Protein AF-0000000069174940 (afdb_homodimer)

Foldseek 3Di:
DPPPPPPPPPPVPPVPCPCQQQVNQVAHWEQALQQVVLLVDDSVLSVVLFVLQVVVQVVPWDAAEDPVRQLQWAQDWDQDPVSRHIHFDWRTKGKHQDDDCQQFVSQWDDDPRGIMGMHIWGATNVRWIKTFTRDPPDDPPDPPRTDMDTGNDHNHGGPPPDPPPPPPPPD/DPPPPPPPPPPVVPVPCPCQQQVNQVAHWEQALQLVVLLVDDSVLSVVLFVLQVVVQVVPWDAAEDPVRQLQWAQDWDQDPVSRHIHFDWRTKGKHQDDDCQWFVVAWDDDPRGIMGMHIWGATNVRWIKTFTRDLDDDPPDDPSTDMDTGNDHNHGGPCPPPPPPPPPPD

Nearest PDB structures (foldseek):
  8ju3-assembly1_A  TM=3.776E-01  e=1.307E+00  Escherichia phage Mu
  6ei1-assembly1_A  TM=3.714E-01  e=7.227E+00  Homo sapiens
  8glv-assembly1_Do  TM=3.057E-01  e=8.203E+00  Chlamydomonas reinhardtii
  8glv-assembly1_PD  TM=2.367E-01  e=8.203E+00  Chlamydomonas reinhardtii
  8ju3-assembly1_A  TM=3.532E-01  e=1.414E+00  Escherichia phage Mu

Radius of gyration: 23.85 Å; Cα contacts (8 Å, |Δi|>4): 619; chains: 2; bounding box: 68×65×79 Å

pLDDT: mean 74.75, std 24.99, range [21.09, 97.56]

Sequence (342 aa):
MALMGGAAFFVLKGCGDSGDVDNDGDGTFYSTVQDCIDGGNNSDICAHGWNNAKAAFYADVPKNMTQQNCQSKYENCYYDNVEQSWIPVVSGFLLSRVIRKDRDEQFVYNSGGSSFASRPVWRNTSGDYSWRSGSGKKESYSSGGFTTKKASTVSRGGYGRSSSARGHWGGMALMGGAAFFVLKGCGDSGDVDNDGDGTFYSTVQDCIDGGNNSDICAHGWNNAKAAFYADVPKNMTQQNCQSKYENCYYDNVEQSWIPVVSGFLLSRVIRKDRDEQFVYNSGGSSFASRPVWRNTSGDYSWRSGSGKKESYSSGGFTTKKASTVSRGGYGRSSSARGHWGG

Organism: Escherichia coli O6:H1 (strain CFT073 / ATCC 700928 / UPEC) (NCBI:txid199310)

Secondary structure (DSSP, 8-state):
-----------------TTGGGTTTT-EEESSHHHHHHTT--HHHHHHHHHHHHHHHHHHSPSS--HHHHHTT-S-EEEETTTTEEEEPEEEEEEESS--HHHHGGGEEEETTEEEEEEEEEE-TTS-EEEEE---S-S-B-TTSPEEEEESS--B-SS------------/-----------------TTGGGTTTT-EEESSHHHHHHTT--HHHHHHHHHHHHHHHHHHSPSS--HHHHHTT-S-EEEETTTTEEEEPEEEEEEESS--HHHHGGGEEEETTEEEEEEEEEE-TTS-EEEEE---S-SSB-TTSPEEEEESS--B-SS------------

InterPro domains:
  IPR009576 Biofilm formation YgiB [PF06693] (28-170)

Solvent-accessible surface area (backbone atoms only — not comparable to full-atom values): 18999 Å² total; per-residue (Å²): 135,78,77,72,73,74,76,73,70,72,72,75,68,83,72,59,78,67,55,50,55,20,53,79,66,59,14,29,30,22,66,39,50,58,26,30,32,64,49,72,45,54,45,49,54,26,47,50,33,43,52,50,8,52,50,53,45,61,68,67,49,73,76,71,26,48,65,67,62,33,46,69,57,18,55,44,46,29,75,35,80,88,74,62,21,25,42,65,55,75,51,30,25,20,47,16,70,68,73,43,71,90,38,30,59,92,32,52,46,76,55,96,86,41,60,32,23,24,34,35,26,28,38,25,62,86,62,24,41,28,30,68,40,40,53,80,63,76,45,63,66,42,95,85,74,44,16,49,42,72,31,86,68,73,26,72,47,19,88,70,66,73,74,68,72,72,69,72,73,78,120,133,79,78,76,75,75,75,74,70,72,71,78,67,84,76,65,79,65,55,52,55,19,52,79,69,60,15,29,30,22,67,40,50,59,28,31,32,62,48,72,44,52,45,49,56,25,46,50,35,44,53,51,11,52,50,53,46,62,69,67,49,74,76,72,26,47,65,68,62,33,46,69,58,19,56,47,47,28,74,36,80,87,74,62,20,25,42,65,55,75,51,30,26,20,47,19,68,66,74,44,71,83,36,32,62,92,37,53,47,77,56,99,87,41,58,34,23,27,34,35,24,27,38,26,64,86,65,25,41,29,31,67,40,36,48,78,60,78,46,68,65,45,95,86,74,45,13,54,43,73,31,85,68,73,28,73,51,17,85,72,62,73,75,68,72,73,68,72,72,79,120

Structure (mmCIF, N/CA/C/O backbone):
data_AF-0000000069174940-model_v1
#
loop_
_entity.id
_entity.type
_entity.pdbx_description
1 polymer 'Membrane protein YjfM'
#
loop_
_atom_site.group_PDB
_atom_site.id
_atom_site.type_symbol
_atom_site.label_atom_id
_atom_site.label_alt_id
_atom_site.label_comp_id
_atom_site.label_asym_id
_atom_site.label_entity_id
_atom_site.label_seq_id
_atom_site.pdbx_PDB_ins_code
_atom_site.Cartn_x
_atom_site.Cartn_y
_atom_site.Cartn_z
_atom_site.occupancy
_atom_site.B_iso_or_equiv
_atom_site.auth_seq_id
_atom_site.auth_comp_id
_atom_site.auth_asym_id
_atom_site.auth_atom_id
_atom_site.pdbx_PDB_model_num
ATOM 1 N N . MET A 1 1 ? -16.906 -8.125 62.531 1 21.27 1 MET A N 1
ATOM 2 C CA . MET A 1 1 ? -16.891 -6.734 62.094 1 21.27 1 MET A CA 1
ATOM 3 C C . MET A 1 1 ? -15.828 -6.531 61 1 21.27 1 MET A C 1
ATOM 5 O O . MET A 1 1 ? -14.664 -6.262 61.312 1 21.27 1 MET A O 1
ATOM 9 N N . ALA A 1 2 ? -15.711 -7.453 60.188 1 24.44 2 ALA A N 1
ATOM 10 C CA . ALA A 1 2 ? -14.766 -7.719 59.094 1 24.44 2 ALA A CA 1
ATOM 11 C C . ALA A 1 2 ? -14.727 -6.559 58.125 1 24.44 2 ALA A C 1
ATOM 13 O O . ALA A 1 2 ? -15.766 -6.18 57.562 1 24.44 2 ALA A O 1
ATOM 14 N N . LEU A 1 3 ? -13.898 -5.57 58.5 1 23.48 3 LEU A N 1
ATOM 15 C CA . LEU A 1 3 ? -13.594 -4.363 57.75 1 23.48 3 LEU A CA 1
ATOM 16 C C . LEU A 1 3 ? -13.273 -4.707 56.281 1 23.48 3 LEU A C 1
ATOM 18 O O . LEU A 1 3 ? -12.422 -5.562 56.031 1 23.48 3 LEU A O 1
ATOM 22 N N . MET A 1 4 ? -14.25 -4.766 55.406 1 25.47 4 MET A N 1
ATOM 23 C CA . MET A 1 4 ? -14.266 -4.82 53.938 1 25.47 4 MET A CA 1
ATOM 24 C C . MET A 1 4 ? -13.281 -3.824 53.344 1 25.47 4 MET A C 1
ATOM 26 O O . MET A 1 4 ? -13.406 -2.617 53.562 1 25.47 4 MET A O 1
ATOM 30 N N . GLY A 1 5 ? -12.023 -4.012 53.625 1 25.84 5 GLY A N 1
ATOM 31 C CA . GLY A 1 5 ? -11.016 -3.125 53.062 1 25.84 5 GLY A CA 1
ATOM 32 C C . GLY A 1 5 ? -11.281 -2.775 51.594 1 25.84 5 GLY A C 1
ATOM 33 O O . GLY A 1 5 ? -11.742 -3.617 50.844 1 25.84 5 GLY A O 1
ATOM 34 N N . GLY A 1 6 ? -11.812 -1.589 51.344 1 25.02 6 GLY A N 1
ATOM 35 C CA . GLY A 1 6 ? -12.141 -0.92 50.094 1 25.02 6 GLY A CA 1
ATOM 36 C C . GLY A 1 6 ? -11.023 -0.976 49.094 1 25.02 6 GLY A C 1
ATOM 37 O O . GLY A 1 6 ? -9.867 -0.688 49.406 1 25.02 6 GLY A O 1
ATOM 38 N N . ALA A 1 7 ? -10.984 -2.053 48.344 1 26.7 7 ALA A N 1
ATOM 39 C CA . ALA A 1 7 ? -10.062 -2.213 47.219 1 26.7 7 ALA A CA 1
ATOM 40 C C . ALA A 1 7 ? -9.914 -0.908 46.438 1 26.7 7 ALA A C 1
ATOM 42 O O . ALA A 1 7 ? -10.914 -0.306 46.031 1 26.7 7 ALA A O 1
ATOM 43 N N . ALA A 1 8 ? -8.961 -0.066 46.906 1 26.28 8 ALA A N 1
ATOM 44 C CA . ALA A 1 8 ? -8.539 1.137 46.188 1 26.28 8 ALA A CA 1
ATOM 45 C C . ALA A 1 8 ? -8.406 0.868 44.688 1 26.28 8 ALA A C 1
ATOM 47 O O . ALA A 1 8 ? -7.68 -0.042 44.281 1 26.28 8 ALA A O 1
ATOM 48 N N . PHE A 1 9 ? -9.508 0.857 44 1 27.8 9 PHE A N 1
ATOM 49 C CA . PHE A 1 9 ? -9.461 0.957 42.562 1 27.8 9 PHE A CA 1
ATOM 50 C C . PHE A 1 9 ? -8.422 1.983 42.125 1 27.8 9 PHE A C 1
ATOM 52 O O . PHE A 1 9 ? -8.539 3.17 42.438 1 27.8 9 PHE A O 1
ATOM 59 N N . PHE A 1 10 ? -7.168 1.637 42.406 1 29.92 10 PHE A N 1
ATOM 60 C CA . PHE A 1 10 ? -6.23 2.541 41.75 1 29.92 10 PHE A CA 1
ATOM 61 C C . PHE A 1 10 ? -6.711 2.898 40.344 1 29.92 10 PHE A C 1
ATOM 63 O O . PHE A 1 10 ? -6.941 2.014 39.531 1 29.92 10 PHE A O 1
ATOM 70 N N . VAL A 1 11 ? -7.566 3.875 40.25 1 28.55 11 VAL A N 1
ATOM 71 C CA . VAL A 1 11 ? -7.77 4.633 39.031 1 28.55 11 VAL A CA 1
ATOM 72 C C . VAL A 1 11 ? -6.434 4.844 38.312 1 28.55 11 VAL A C 1
ATOM 74 O O . VAL A 1 11 ? -5.594 5.613 38.781 1 28.55 11 VAL A O 1
ATOM 77 N N . LEU A 1 12 ? -5.668 3.795 38.062 1 28.75 12 LEU A N 1
ATOM 78 C CA . LEU A 1 12 ? -4.465 4.051 37.281 1 28.75 12 LEU A CA 1
ATOM 79 C C . LEU A 1 12 ? -4.734 5.098 36.219 1 28.75 12 LEU A C 1
ATOM 81 O O . LEU A 1 12 ? -5.559 4.883 35.312 1 28.75 12 LEU A O 1
ATOM 85 N N . LYS A 1 13 ? -4.688 6.379 36.5 1 31.75 13 LYS A N 1
ATOM 86 C CA . LYS A 1 13 ? -4.516 7.559 35.688 1 31.75 13 LYS A CA 1
ATOM 87 C C . LYS A 1 13 ? -3.715 7.23 34.406 1 31.75 13 LYS A C 1
ATOM 89 O O . LYS A 1 13 ? -3.311 8.133 33.688 1 31.75 13 LYS A O 1
ATOM 94 N N . GLY A 1 14 ? -2.842 6.332 34.406 1 31.53 14 GLY A N 1
ATOM 95 C CA . GLY A 1 14 ? -1.751 6.191 33.469 1 31.53 14 GLY A CA 1
ATOM 96 C C . GLY A 1 14 ? -2.186 6.383 32.031 1 31.53 14 GLY A C 1
ATOM 97 O O . GLY A 1 14 ? -2.441 5.406 31.312 1 31.53 14 GLY A O 1
ATOM 98 N N . CYS A 1 15 ? -3.197 6.984 31.609 1 35.31 15 CYS A N 1
ATOM 99 C CA . CYS A 1 15 ? -3.84 7.711 30.516 1 35.31 15 CYS A CA 1
ATOM 100 C C . CYS A 1 15 ? -2.807 8.422 29.656 1 35.31 15 CYS A C 1
ATOM 102 O O . CYS A 1 15 ? -2.451 9.57 29.922 1 35.31 15 CYS A O 1
ATOM 104 N N . GLY A 1 16 ? -1.565 8.406 29.906 1 32.38 16 GLY A N 1
ATOM 105 C CA . GLY A 1 16 ? -0.366 9.055 29.406 1 32.38 16 GLY A CA 1
ATOM 106 C C . GLY A 1 16 ? -0.549 9.648 28.016 1 32.38 16 GLY A C 1
ATOM 107 O O . GLY A 1 16 ? -1.595 9.469 27.391 1 32.38 16 GLY A O 1
ATOM 108 N N . ASP A 1 17 ? 0.73 10.039 27.172 1 34.22 17 ASP A N 1
ATOM 109 C CA . ASP A 1 17 ? 0.856 10.805 25.938 1 34.22 17 ASP A CA 1
ATOM 110 C C . ASP A 1 17 ? -0.179 10.359 24.906 1 34.22 17 ASP A C 1
ATOM 112 O O . ASP A 1 17 ? 0.007 9.344 24.219 1 34.22 17 ASP A O 1
ATOM 116 N N . SER A 1 18 ? -1.258 10.281 25.078 1 38.72 18 SER A N 1
ATOM 117 C CA . SER A 1 18 ? -2.398 10.289 24.156 1 38.72 18 SER A CA 1
ATOM 118 C C . SER A 1 18 ? -2.062 11.016 22.859 1 38.72 18 SER A C 1
ATOM 120 O O . SER A 1 18 ? -2.773 10.875 21.859 1 38.72 18 SER A O 1
ATOM 122 N N . GLY A 1 19 ? -1.31 12.055 23 1 43.97 19 GLY A N 1
ATOM 123 C CA . GLY A 1 19 ? -0.631 12.852 21.984 1 43.97 19 GLY A CA 1
ATOM 124 C C . GLY A 1 19 ? 0.058 12 20.938 1 43.97 19 GLY A C 1
ATOM 125 O O . GLY A 1 19 ? 0.264 12.453 19.812 1 43.97 19 GLY A O 1
ATOM 126 N N . ASP A 1 20 ? 0.651 10.781 21.359 1 53.81 20 ASP A N 1
ATOM 127 C CA . ASP A 1 20 ? 1.591 9.953 20.609 1 53.81 20 ASP A CA 1
ATOM 128 C C . ASP A 1 20 ? 0.864 9.086 19.578 1 53.81 20 ASP A C 1
ATOM 130 O O . ASP A 1 20 ? 1.402 8.805 18.516 1 53.81 20 ASP A O 1
ATOM 134 N N . VAL A 1 21 ? -0.513 8.961 19.766 1 64.19 21 VAL A N 1
ATOM 135 C CA . VAL A 1 21 ? -1.158 8 18.875 1 64.19 21 VAL A CA 1
ATOM 136 C C . VAL A 1 21 ? -1.604 8.711 17.594 1 64.19 21 VAL A C 1
ATOM 138 O O . VAL A 1 21 ? -2.053 8.062 16.641 1 64.19 21 VAL A O 1
ATOM 141 N N . ASP A 1 22 ? -1.357 9.969 17.562 1 83.12 22 ASP A N 1
ATOM 142 C CA . ASP A 1 22 ? -1.9 10.648 16.391 1 83.12 22 ASP A CA 1
ATOM 143 C C . ASP A 1 22 ? -0.846 11.539 15.734 1 83.12 22 ASP A C 1
ATOM 145 O O . ASP A 1 22 ? -1.182 12.484 15.023 1 83.12 22 ASP A O 1
ATOM 149 N N . ASN A 1 23 ? 0.391 11.266 16.188 1 87.94 23 ASN A N 1
ATOM 150 C CA . ASN A 1 23 ? 1.514 11.961 15.57 1 87.94 23 ASN A CA 1
ATOM 151 C C . ASN A 1 23 ? 1.337 13.477 15.641 1 87.94 23 ASN A C 1
ATOM 153 O O . ASN A 1 23 ? 1.404 14.164 14.617 1 87.94 23 ASN A O 1
ATOM 157 N N . ASP A 1 24 ? 1.133 14.039 16.891 1 81.31 24 ASP A N 1
ATOM 158 C CA . ASP A 1 24 ? 0.996 15.453 17.219 1 81.31 24 ASP A CA 1
ATOM 159 C C . ASP A 1 24 ? -0.24 16.047 16.547 1 81.31 24 ASP A C 1
ATOM 161 O O . ASP A 1 24 ? -0.205 17.188 16.062 1 81.31 24 ASP A O 1
ATOM 165 N N . GLY A 1 25 ? -1.246 15.273 16.391 1 82.81 25 GLY A N 1
ATOM 166 C CA . GLY A 1 25 ? -2.512 15.75 15.852 1 82.81 25 GLY A CA 1
ATOM 167 C C . GLY A 1 25 ? -2.613 15.617 14.344 1 82.81 25 GLY A C 1
ATOM 168 O O . GLY A 1 25 ? -3.645 15.938 13.758 1 82.81 25 GLY A O 1
ATOM 169 N N . ASP A 1 26 ? -1.56 15.125 13.672 1 87.75 26 ASP A N 1
ATOM 170 C CA . ASP A 1 26 ? -1.56 15.023 12.219 1 87.75 26 ASP A CA 1
ATOM 171 C C . ASP A 1 26 ? -2.229 13.734 11.75 1 87.75 26 ASP A C 1
ATOM 173 O O . ASP A 1 26 ? -2.537 13.578 10.57 1 87.75 26 ASP A O 1
ATOM 177 N N . GLY A 1 27 ? -2.535 12.867 12.766 1 90.25 27 GLY A N 1
ATOM 178 C CA . GLY A 1 27 ? -3.273 11.656 12.422 1 90.25 27 GLY A CA 1
ATOM 179 C C . GLY A 1 27 ? -2.527 10.383 12.766 1 90.25 27 GLY A C 1
ATOM 180 O O . GLY A 1 27 ? -1.345 10.422 13.109 1 90.25 27 GLY A O 1
ATOM 181 N N . THR A 1 28 ? -3.236 9.297 12.75 1 92.75 28 THR A N 1
ATOM 182 C CA . THR A 1 28 ? -2.67 7.973 12.961 1 92.75 28 THR A CA 1
ATOM 183 C C . THR A 1 28 ? -2.049 7.441 11.672 1 92.75 28 THR A C 1
ATOM 185 O O . THR A 1 28 ? -2.621 7.594 10.594 1 92.75 28 THR A O 1
ATOM 188 N N . PHE A 1 29 ? -0.872 6.836 11.828 1 93.69 29 PHE A N 1
ATOM 189 C CA . PHE A 1 29 ? -0.172 6.305 10.664 1 93.69 29 PHE A CA 1
ATOM 190 C C . PHE A 1 29 ? -0.69 4.918 10.305 1 93.69 29 PHE A C 1
ATOM 192 O O . PHE A 1 29 ? -0.862 4.07 11.188 1 93.69 29 PHE A O 1
ATOM 199 N N . TYR A 1 30 ? -0.973 4.691 9.008 1 94.06 30 TYR A N 1
ATOM 200 C CA . TYR A 1 30 ? -1.249 3.385 8.414 1 94.06 30 TYR A CA 1
ATOM 201 C C . TYR A 1 30 ? -0.38 3.146 7.188 1 94.06 30 TYR A C 1
ATOM 203 O O . TYR A 1 30 ? -0.279 4.012 6.312 1 94.06 30 TYR A O 1
ATOM 211 N N . SER A 1 31 ? 0.179 1.943 7.168 1 93.06 31 SER A N 1
ATOM 212 C CA . SER A 1 31 ? 1.015 1.631 6.016 1 93.06 31 SER A CA 1
ATOM 213 C C . SER A 1 31 ? 0.167 1.231 4.809 1 93.06 31 SER A C 1
ATOM 215 O O . SER A 1 31 ? 0.586 1.407 3.664 1 93.06 31 SER A O 1
ATOM 217 N N . THR A 1 32 ? -0.988 0.632 5.121 1 94.44 32 THR A N 1
ATOM 218 C CA . THR A 1 32 ? -1.855 0.142 4.059 1 94.44 32 THR A CA 1
ATOM 219 C C . THR A 1 32 ? -3.316 0.462 4.359 1 94.44 32 THR A C 1
ATOM 221 O O . THR A 1 32 ? -3.666 0.776 5.5 1 94.44 32 THR A O 1
ATOM 224 N N . VAL A 1 33 ? -4.113 0.355 3.289 1 95.5 33 VAL A N 1
ATOM 225 C CA . VAL A 1 33 ? -5.559 0.461 3.447 1 95.5 33 VAL A CA 1
ATOM 226 C C . VAL A 1 33 ? -6.055 -0.623 4.402 1 95.5 33 VAL A C 1
ATOM 228 O O . VAL A 1 33 ? -6.891 -0.36 5.27 1 95.5 33 VAL A O 1
ATOM 231 N N . GLN A 1 34 ? -5.492 -1.799 4.301 1 90.88 34 GLN A N 1
ATOM 232 C CA . GLN A 1 34 ? -5.891 -2.902 5.164 1 90.88 34 GLN A CA 1
ATOM 233 C C . GLN A 1 34 ? -5.582 -2.596 6.629 1 90.88 34 GLN A C 1
ATOM 235 O O . GLN A 1 34 ? -6.395 -2.869 7.512 1 90.88 34 GLN A O 1
ATOM 240 N N . ASP A 1 35 ? -4.41 -2.08 6.867 1 91.25 35 ASP A N 1
ATOM 241 C CA . ASP A 1 35 ? -4.066 -1.683 8.227 1 91.25 35 ASP A CA 1
ATOM 242 C C . ASP A 1 35 ? -5.098 -0.707 8.789 1 91.25 35 ASP A C 1
ATOM 244 O O . ASP A 1 35 ? -5.473 -0.797 9.961 1 91.25 35 ASP A O 1
ATOM 248 N N . CYS A 1 36 ? -5.414 0.213 7.977 1 94.19 36 CYS A N 1
ATOM 249 C CA . CYS A 1 36 ? -6.383 1.23 8.367 1 94.19 36 CYS A CA 1
ATOM 250 C C . CYS A 1 36 ? -7.727 0.601 8.711 1 94.19 36 CYS A C 1
ATOM 252 O O . CYS A 1 36 ? -8.336 0.942 9.727 1 94.19 36 CYS A O 1
ATOM 254 N N . ILE A 1 37 ? -8.211 -0.313 7.891 1 93.19 37 ILE A N 1
ATOM 255 C CA . ILE A 1 37 ? -9.469 -1.013 8.125 1 93.19 37 ILE A CA 1
ATOM 256 C C . ILE A 1 37 ? -9.359 -1.855 9.398 1 93.19 37 ILE A C 1
ATOM 258 O O . ILE A 1 37 ? -10.258 -1.829 10.242 1 93.19 37 ILE A O 1
ATOM 262 N N . ASP A 1 38 ? -8.219 -2.549 9.516 1 87.94 38 ASP A N 1
ATOM 263 C CA . ASP A 1 38 ? -8 -3.369 10.703 1 87.94 38 ASP A CA 1
ATOM 264 C C . ASP A 1 38 ? -7.945 -2.508 11.961 1 87.94 38 ASP A C 1
ATOM 266 O O . ASP A 1 38 ? -8.172 -3.004 13.07 1 87.94 38 ASP A O 1
ATOM 270 N N . GLY A 1 39 ? -7.57 -1.276 11.758 1 89 39 GLY A N 1
ATOM 271 C CA . GLY A 1 39 ? -7.559 -0.328 12.859 1 89 39 GLY A CA 1
ATOM 272 C C . GLY A 1 39 ? -8.945 0.14 13.258 1 89 39 GLY A C 1
ATOM 273 O O . GLY A 1 39 ? -9.094 0.94 14.188 1 89 39 GLY A O 1
ATOM 274 N N . GLY A 1 40 ? -9.992 -0.271 12.578 1 89.38 40 GLY A N 1
ATOM 275 C CA . GLY A 1 40 ? -11.359 -0.004 12.992 1 89.38 40 GLY A C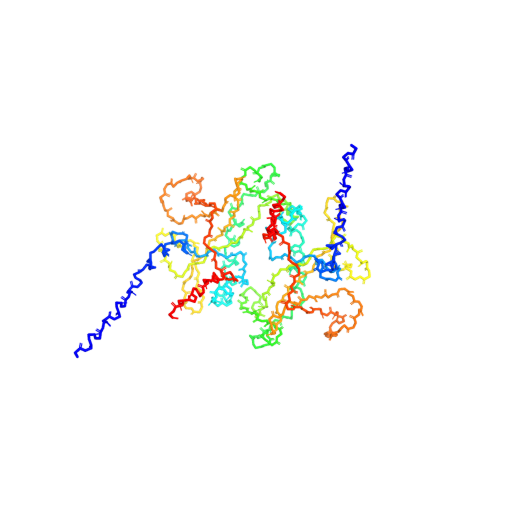A 1
ATOM 276 C C . GLY A 1 40 ? -12.039 1.051 12.141 1 89.38 40 GLY A C 1
ATOM 277 O O . GLY A 1 40 ? -13.188 1.428 12.406 1 89.38 40 GLY A O 1
ATOM 278 N N . ASN A 1 41 ? -11.359 1.539 11.148 1 91.12 41 ASN A N 1
ATOM 279 C CA . ASN A 1 41 ? -11.945 2.549 10.273 1 91.12 41 ASN A CA 1
ATOM 280 C C . ASN A 1 41 ? -12.727 1.91 9.133 1 91.12 41 ASN A C 1
ATOM 282 O O . ASN A 1 41 ? -12.484 0.758 8.773 1 91.12 41 ASN A O 1
ATOM 286 N N . ASN A 1 42 ? -13.641 2.691 8.602 1 90.94 42 ASN A N 1
ATOM 287 C CA . ASN A 1 42 ? -14.414 2.236 7.449 1 90.94 42 ASN A CA 1
ATOM 288 C C . ASN A 1 42 ? -13.547 2.094 6.207 1 90.94 42 ASN A C 1
ATOM 290 O O . ASN A 1 42 ? -12.656 2.916 5.965 1 90.94 42 ASN A O 1
ATOM 294 N N . SER A 1 43 ? -13.945 1.059 5.398 1 93.19 43 SER A N 1
ATOM 295 C CA . SER A 1 43 ? -13.156 0.792 4.203 1 93.19 43 SER A CA 1
ATOM 296 C C . SER A 1 43 ? -13.141 2.002 3.273 1 93.19 43 SER A C 1
ATOM 298 O O . SER A 1 43 ? -12.117 2.293 2.645 1 93.19 43 SER A O 1
ATOM 300 N N . ASP A 1 44 ? -14.266 2.713 3.188 1 92.5 44 ASP A N 1
ATOM 301 C CA . ASP A 1 44 ? -14.336 3.875 2.309 1 92.5 44 ASP A CA 1
ATOM 302 C C . ASP A 1 44 ? -13.367 4.965 2.76 1 92.5 44 ASP A C 1
ATOM 304 O O . ASP A 1 44 ? -12.641 5.531 1.943 1 92.5 44 ASP A O 1
ATOM 308 N N . ILE A 1 45 ? -13.359 5.223 4.027 1 92.56 45 ILE A N 1
ATOM 309 C CA . ILE A 1 45 ? -12.477 6.242 4.59 1 92.56 45 ILE A CA 1
ATOM 310 C C . ILE A 1 45 ? -11.023 5.848 4.363 1 92.56 45 ILE A C 1
ATOM 312 O O . ILE A 1 45 ? -10.203 6.672 3.951 1 92.56 45 ILE A O 1
ATOM 316 N N . CYS A 1 46 ? -10.703 4.586 4.586 1 95.06 46 CYS A N 1
ATOM 317 C CA . CYS A 1 46 ? -9.336 4.105 4.469 1 95.06 46 CYS A CA 1
ATOM 318 C C . CYS A 1 46 ? -8.859 4.164 3.023 1 95.06 46 CYS A C 1
ATOM 320 O O . CYS A 1 46 ? -7.746 4.621 2.748 1 95.06 46 CYS A O 1
ATOM 322 N N . ALA A 1 47 ? -9.719 3.713 2.135 1 95 47 ALA A N 1
ATOM 323 C CA . ALA A 1 47 ? -9.336 3.678 0.728 1 95 47 ALA A CA 1
ATOM 324 C C . ALA A 1 47 ? -9.18 5.09 0.166 1 95 47 ALA A C 1
ATOM 326 O O . ALA A 1 47 ? -8.195 5.395 -0.504 1 95 47 ALA A O 1
ATOM 327 N N . HIS A 1 48 ? -10.117 5.945 0.466 1 93.25 48 HIS A N 1
ATOM 328 C CA . HIS A 1 48 ? -10.016 7.316 -0.02 1 93.25 48 HIS A CA 1
ATOM 329 C C . HIS A 1 48 ? -8.867 8.062 0.652 1 93.25 48 HIS A C 1
ATOM 331 O O . HIS A 1 48 ? -8.18 8.859 0.011 1 93.25 48 HIS A O 1
ATOM 337 N N . GLY A 1 49 ? -8.727 7.801 1.967 1 94.88 49 GLY A N 1
ATOM 338 C CA . GLY A 1 49 ? -7.586 8.391 2.652 1 94.88 49 GLY A CA 1
ATOM 339 C C . GLY A 1 49 ? -6.258 8.047 2.004 1 94.88 49 GLY A C 1
ATOM 340 O O . GLY A 1 49 ? -5.434 8.93 1.754 1 94.88 49 GLY A O 1
ATOM 341 N N . TRP A 1 50 ? -6.051 6.816 1.724 1 95.94 50 TRP A N 1
ATOM 342 C CA . TRP A 1 50 ? -4.828 6.363 1.068 1 95.94 50 TRP A CA 1
ATOM 343 C C . TRP A 1 50 ? -4.703 6.961 -0.327 1 95.94 50 TRP A C 1
ATOM 345 O O . TRP A 1 50 ? -3.648 7.492 -0.689 1 95.94 50 TRP A O 1
ATOM 355 N N . ASN A 1 51 ? -5.738 6.832 -1.138 1 94.38 51 ASN A N 1
ATOM 356 C CA . ASN A 1 51 ? -5.691 7.312 -2.516 1 94.38 51 ASN A CA 1
ATOM 357 C C . ASN A 1 51 ? -5.395 8.805 -2.58 1 94.38 51 ASN A C 1
ATOM 359 O O . ASN A 1 51 ? -4.602 9.25 -3.414 1 94.38 51 ASN A O 1
ATOM 363 N N . ASN A 1 52 ? -6.031 9.523 -1.722 1 92.44 52 ASN A N 1
ATOM 364 C CA . ASN A 1 52 ? -5.793 10.969 -1.687 1 92.44 52 ASN A CA 1
ATOM 365 C C . ASN A 1 52 ? -4.371 11.289 -1.237 1 92.44 52 ASN A C 1
ATOM 367 O O . ASN A 1 52 ? -3.717 12.156 -1.812 1 92.44 52 ASN A O 1
ATOM 371 N N . ALA A 1 53 ? -3.967 10.625 -0.194 1 95 53 ALA A N 1
ATOM 372 C CA . ALA A 1 53 ? -2.604 10.836 0.285 1 95 53 ALA A CA 1
ATOM 373 C C . ALA A 1 53 ? -1.582 10.492 -0.796 1 95 53 ALA A C 1
ATOM 375 O O . ALA A 1 53 ? -0.629 11.242 -1.021 1 95 53 ALA A O 1
ATOM 376 N N . LYS A 1 54 ? -1.764 9.398 -1.406 1 95.56 54 LYS A N 1
ATOM 377 C CA . LYS A 1 54 ? -0.876 8.969 -2.48 1 95.56 54 LYS A CA 1
ATOM 378 C C . LYS A 1 54 ? -0.866 9.977 -3.625 1 95.56 54 LYS A C 1
ATOM 380 O O . LYS A 1 54 ? 0.199 10.352 -4.121 1 95.56 54 LYS A O 1
ATOM 385 N N . ALA A 1 55 ? -2.021 10.391 -4.043 1 93 55 ALA A N 1
ATOM 386 C CA . ALA A 1 55 ? -2.125 11.367 -5.125 1 93 55 ALA A CA 1
ATOM 387 C C . ALA A 1 55 ? -1.421 12.672 -4.754 1 93 55 ALA A C 1
ATOM 389 O O . ALA A 1 55 ? -0.697 13.242 -5.574 1 93 55 ALA A O 1
ATOM 390 N N . ALA A 1 56 ? -1.655 13.117 -3.562 1 90.75 56 ALA A N 1
ATOM 391 C CA . ALA A 1 56 ? -1.008 14.344 -3.104 1 90.75 56 ALA A CA 1
ATOM 392 C C . ALA A 1 56 ? 0.511 14.195 -3.094 1 90.75 56 ALA A C 1
ATOM 394 O O . ALA A 1 56 ? 1.235 15.109 -3.49 1 90.75 56 ALA A O 1
ATOM 395 N N . PHE A 1 57 ? 0.934 13.102 -2.637 1 93.81 57 PHE A N 1
ATOM 396 C CA . PHE A 1 57 ? 2.369 12.844 -2.59 1 93.81 57 PHE A CA 1
ATOM 397 C C . PHE A 1 57 ? 2.982 12.953 -3.98 1 93.81 57 PHE A C 1
ATOM 399 O O . PHE A 1 57 ? 3.932 13.711 -4.191 1 93.81 57 PHE A O 1
ATOM 406 N N . TYR A 1 58 ? 2.43 12.273 -4.891 1 94.19 58 TYR A N 1
ATOM 407 C CA . TYR A 1 58 ? 3.061 12.188 -6.203 1 94.19 58 TYR A CA 1
ATOM 408 C C . TYR A 1 58 ? 2.824 13.469 -7.004 1 94.19 58 TYR A C 1
ATOM 410 O O . TYR A 1 58 ? 3.557 13.75 -7.953 1 94.19 58 TYR A O 1
ATOM 418 N N . ALA A 1 59 ? 1.813 14.18 -6.625 1 91.44 59 ALA A N 1
ATOM 419 C CA . ALA A 1 59 ? 1.639 15.5 -7.219 1 91.44 59 ALA A CA 1
ATOM 420 C C . ALA A 1 59 ? 2.758 16.453 -6.793 1 91.44 59 ALA A C 1
ATOM 422 O O . ALA A 1 59 ? 3.129 17.359 -7.539 1 91.44 59 ALA A O 1
ATOM 423 N N . ASP A 1 60 ? 3.355 16.188 -5.629 1 89.31 60 ASP A N 1
ATOM 424 C CA . ASP A 1 60 ? 4.34 17.094 -5.055 1 89.31 60 ASP A CA 1
ATOM 425 C C . ASP A 1 60 ? 5.762 16.641 -5.387 1 89.31 60 ASP A C 1
ATOM 427 O O . ASP A 1 60 ? 6.719 17.391 -5.188 1 89.31 60 ASP A O 1
ATOM 431 N N . VAL A 1 61 ? 5.883 15.492 -5.797 1 92.38 61 VAL A N 1
ATOM 432 C CA . VAL A 1 61 ? 7.203 14.977 -6.145 1 92.38 61 VAL A CA 1
ATOM 433 C C . VAL A 1 61 ? 7.715 15.672 -7.402 1 92.38 61 VAL A C 1
ATOM 435 O O . VAL A 1 61 ? 7 15.758 -8.406 1 92.38 61 VAL A O 1
ATOM 438 N N . PRO A 1 62 ? 8.953 16.188 -7.355 1 93.31 62 PRO A N 1
ATOM 439 C CA . PRO A 1 62 ? 9.508 16.797 -8.57 1 93.31 62 PRO A CA 1
ATOM 440 C C . PRO A 1 62 ? 9.5 15.844 -9.758 1 93.31 62 PRO A C 1
ATOM 442 O O . PRO A 1 62 ? 9.688 14.641 -9.594 1 93.31 62 PRO A O 1
ATOM 445 N N . LYS A 1 63 ? 9.352 16.438 -10.953 1 93.94 63 LYS A N 1
ATOM 446 C CA . LYS A 1 63 ? 9.312 15.633 -12.172 1 93.94 63 LYS A CA 1
ATOM 447 C C . LYS A 1 63 ? 10.719 15.43 -12.734 1 93.94 63 LYS A C 1
ATOM 449 O O . LYS A 1 63 ? 11.648 16.141 -12.359 1 93.94 63 LYS A O 1
ATOM 454 N N . ASN A 1 64 ? 10.859 14.383 -13.555 1 96.06 64 ASN A N 1
ATOM 455 C CA . ASN A 1 64 ? 12.07 14.086 -14.312 1 96.06 64 ASN A CA 1
ATOM 456 C C . ASN A 1 64 ? 13.297 14.008 -13.406 1 96.06 64 ASN A C 1
ATOM 458 O O . ASN A 1 64 ? 14.352 14.547 -13.734 1 96.06 64 ASN A O 1
ATOM 462 N N . MET A 1 65 ? 13.109 13.422 -12.266 1 97 65 MET A N 1
ATOM 463 C CA . MET A 1 65 ? 14.242 13.289 -11.359 1 97 65 MET A CA 1
ATOM 464 C C . MET A 1 65 ? 15.195 12.188 -11.828 1 97 65 MET A C 1
ATOM 466 O O . MET A 1 65 ? 14.75 11.133 -12.281 1 97 65 MET A O 1
ATOM 470 N N . THR A 1 66 ? 16.469 12.516 -11.734 1 97.56 66 THR A N 1
ATOM 471 C CA . THR A 1 66 ? 17.469 11.445 -11.836 1 97.56 66 THR A CA 1
ATOM 472 C C . THR A 1 66 ? 17.453 10.578 -10.586 1 97.56 66 THR A C 1
ATOM 474 O O . THR A 1 66 ? 16.859 10.953 -9.57 1 97.56 66 THR A O 1
ATOM 477 N N . GLN A 1 67 ? 18.109 9.445 -10.711 1 96.81 67 GLN A N 1
ATOM 478 C CA . GLN A 1 67 ? 18.234 8.57 -9.547 1 96.81 67 GLN A CA 1
ATOM 479 C C . GLN A 1 67 ? 18.906 9.297 -8.383 1 96.81 67 GLN A C 1
ATOM 481 O O . GLN A 1 67 ? 18.422 9.219 -7.25 1 96.81 67 GLN A O 1
ATOM 486 N N . GLN A 1 68 ? 19.984 10 -8.688 1 97.56 68 GLN A N 1
ATOM 487 C CA . GLN A 1 68 ? 20.766 10.688 -7.664 1 97.56 68 GLN A CA 1
ATOM 488 C C . GLN A 1 68 ? 19.938 11.773 -6.984 1 97.56 68 GLN A C 1
ATOM 490 O O . GLN A 1 68 ? 19.969 11.906 -5.758 1 97.56 68 GLN A O 1
ATOM 495 N N . ASN A 1 69 ? 19.219 12.516 -7.758 1 97.31 69 ASN A N 1
ATOM 496 C CA . ASN A 1 69 ? 18.391 13.578 -7.203 1 97.31 69 ASN A CA 1
ATOM 497 C C . ASN A 1 69 ? 17.281 13.016 -6.312 1 97.31 69 ASN A C 1
ATOM 499 O O . ASN A 1 69 ? 17 13.562 -5.246 1 97.31 69 ASN A O 1
ATOM 503 N N . CYS A 1 70 ? 16.719 11.969 -6.758 1 97.31 70 CYS A N 1
ATOM 504 C CA . CYS A 1 70 ? 15.664 11.336 -5.973 1 97.31 70 CYS A CA 1
ATOM 505 C C . CYS A 1 70 ? 16.203 10.812 -4.652 1 97.31 70 CYS A C 1
ATOM 507 O O . CYS A 1 70 ? 15.656 11.109 -3.588 1 97.31 70 CYS A O 1
ATOM 509 N N . GLN A 1 71 ? 17.344 10.188 -4.75 1 96.25 71 GLN A N 1
ATOM 510 C CA . GLN A 1 71 ? 17.906 9.523 -3.578 1 96.25 71 GLN A CA 1
ATOM 511 C C . GLN A 1 71 ? 18.531 10.531 -2.623 1 96.25 71 GLN A C 1
ATOM 513 O O . GLN A 1 71 ? 18.844 10.203 -1.479 1 96.25 71 GLN A O 1
ATOM 518 N N . SER A 1 72 ? 18.672 11.727 -3.059 1 96.06 72 SER A N 1
ATOM 519 C CA . SER A 1 72 ? 19.156 12.773 -2.164 1 96.06 72 SER A CA 1
ATOM 520 C C . SER A 1 72 ? 18.047 13.273 -1.245 1 96.06 72 SER A C 1
ATOM 522 O O . SER A 1 72 ? 18.312 13.953 -0.248 1 96.06 72 SER A O 1
ATOM 524 N N . LYS A 1 73 ? 16.828 12.961 -1.552 1 94.06 73 LYS A N 1
ATOM 525 C CA . LYS A 1 73 ? 15.711 13.5 -0.801 1 94.06 73 LYS A CA 1
ATOM 526 C C . LYS A 1 73 ? 14.891 12.391 -0.151 1 94.06 73 LYS A C 1
ATOM 528 O O . LYS A 1 73 ? 14.273 12.594 0.894 1 94.06 73 LYS A O 1
ATOM 533 N N . TYR A 1 74 ? 14.93 11.273 -0.777 1 95.81 74 TYR A N 1
ATOM 534 C CA . TYR A 1 74 ? 14.094 10.156 -0.35 1 95.81 74 TYR A CA 1
ATOM 535 C C . TYR A 1 74 ? 14.922 8.898 -0.153 1 95.81 74 TYR A C 1
ATOM 537 O O . TYR A 1 74 ? 15.859 8.641 -0.909 1 95.81 74 TYR A O 1
ATOM 545 N N . GLU A 1 75 ? 14.523 8.117 0.807 1 94.44 75 GLU A N 1
ATOM 546 C CA . GLU A 1 75 ? 15.266 6.895 1.1 1 94.44 75 GLU A CA 1
ATOM 547 C C . GLU A 1 75 ? 15.172 5.906 -0.057 1 94.44 75 GLU A C 1
ATOM 549 O O . GLU A 1 75 ? 16.156 5.27 -0.417 1 94.44 75 GLU A O 1
ATOM 554 N N . ASN A 1 76 ? 13.961 5.734 -0.536 1 95.12 76 ASN A N 1
ATOM 555 C CA . ASN A 1 76 ? 13.734 4.727 -1.565 1 95.12 76 ASN A CA 1
ATOM 556 C C . ASN A 1 76 ? 13.141 5.34 -2.83 1 95.12 76 ASN A C 1
ATOM 558 O O . ASN A 1 76 ? 12.133 6.051 -2.768 1 95.12 76 ASN A O 1
ATOM 562 N N . CYS A 1 77 ? 13.836 5.047 -3.914 1 97.12 77 CYS A N 1
ATOM 563 C CA . CYS A 1 77 ? 13.414 5.508 -5.23 1 97.12 77 CYS A CA 1
ATOM 564 C C . CYS A 1 77 ? 13.422 4.367 -6.238 1 97.12 77 CYS A C 1
ATOM 566 O O . CYS A 1 77 ? 14.125 3.373 -6.055 1 97.12 77 CYS A O 1
ATOM 568 N N . TYR A 1 78 ? 12.555 4.465 -7.227 1 95.5 78 TYR A N 1
ATOM 569 C CA . TYR A 1 78 ? 12.555 3.529 -8.352 1 95.5 78 TYR A CA 1
ATOM 570 C C . TYR A 1 78 ? 12.266 4.25 -9.656 1 95.5 78 TYR A C 1
ATOM 572 O O . TYR A 1 78 ? 11.781 5.383 -9.656 1 95.5 78 TYR A O 1
ATOM 580 N N . TYR A 1 79 ? 12.664 3.586 -10.734 1 94.44 79 TYR A N 1
ATOM 581 C CA . TYR A 1 79 ? 12.406 4.191 -12.031 1 94.44 79 TYR A CA 1
ATOM 582 C C . TYR A 1 79 ? 11 3.859 -12.516 1 94.44 79 TYR A C 1
ATOM 584 O O . TYR A 1 79 ? 10.648 2.686 -12.68 1 94.44 79 TYR A O 1
ATOM 592 N N . ASP A 1 80 ? 10.188 4.852 -12.648 1 93.75 80 ASP A N 1
ATOM 593 C CA . ASP A 1 80 ? 8.836 4.703 -13.172 1 93.75 80 ASP A CA 1
ATOM 594 C C . ASP A 1 80 ? 8.82 4.852 -14.695 1 93.75 80 ASP A C 1
ATOM 596 O O . ASP A 1 80 ? 9.047 5.945 -15.219 1 93.75 80 ASP A O 1
ATOM 600 N N . ASN A 1 81 ? 8.398 3.768 -15.352 1 89.94 81 ASN A N 1
ATOM 601 C CA . ASN A 1 81 ? 8.422 3.754 -16.812 1 89.94 81 ASN A CA 1
ATOM 602 C C . ASN A 1 81 ? 7.336 4.645 -17.406 1 89.94 81 ASN A C 1
ATOM 604 O O . ASN A 1 81 ? 7.484 5.164 -18.516 1 89.94 81 ASN A O 1
ATOM 608 N N . VAL A 1 82 ? 6.27 4.82 -16.703 1 90 82 VAL A N 1
ATOM 609 C CA . VAL A 1 82 ? 5.168 5.648 -17.172 1 90 82 VAL A CA 1
ATOM 610 C C . VAL A 1 82 ? 5.547 7.125 -17.078 1 90 82 VAL A C 1
ATOM 612 O O . VAL A 1 82 ? 5.441 7.863 -18.062 1 90 82 VAL A O 1
ATOM 615 N N . GLU A 1 83 ? 6.113 7.492 -15.93 1 92 83 GLU A N 1
ATOM 616 C CA . GLU A 1 83 ? 6.512 8.875 -15.695 1 92 83 GLU A CA 1
ATOM 617 C C . GLU A 1 83 ? 7.875 9.172 -16.312 1 92 83 GLU A C 1
ATOM 619 O O . GLU A 1 83 ? 8.266 10.336 -16.438 1 92 83 GLU A O 1
ATOM 624 N N . GLN A 1 84 ? 8.562 8.117 -16.719 1 93.81 84 GLN A N 1
ATOM 625 C CA . GLN A 1 84 ? 9.938 8.234 -17.203 1 93.81 84 GLN A CA 1
ATOM 626 C C . GLN A 1 84 ? 10.789 9.055 -16.25 1 93.81 84 GLN A C 1
ATOM 628 O O . GLN A 1 84 ? 11.453 10.008 -16.656 1 93.81 84 GLN A O 1
ATOM 633 N N . SER A 1 85 ? 10.727 8.773 -15.055 1 96.81 85 SER A N 1
ATOM 634 C CA . SER A 1 85 ? 11.367 9.492 -13.961 1 96.81 85 SER A CA 1
ATOM 635 C C . SER A 1 85 ? 11.617 8.57 -12.766 1 96.81 85 SER A C 1
ATOM 637 O O . SER A 1 85 ? 10.914 7.574 -12.586 1 96.81 85 SER A O 1
ATOM 639 N N . TRP A 1 86 ? 12.742 8.906 -12.109 1 96.75 86 TRP A N 1
ATOM 640 C CA . TRP A 1 86 ? 12.891 8.297 -10.789 1 96.75 86 TRP A CA 1
ATOM 641 C C . TRP A 1 86 ? 11.945 8.953 -9.789 1 96.75 86 TRP A C 1
ATOM 643 O O . TRP A 1 86 ? 11.867 10.18 -9.703 1 96.75 86 TRP A O 1
ATOM 653 N N . ILE A 1 87 ? 11.18 8.102 -9.102 1 96.81 87 ILE A N 1
ATOM 654 C CA . ILE A 1 87 ? 10.219 8.648 -8.148 1 96.81 87 ILE A CA 1
ATOM 655 C C . ILE A 1 87 ? 10.359 7.922 -6.805 1 96.81 87 ILE A C 1
ATOM 657 O O . ILE A 1 87 ? 10.805 6.773 -6.758 1 96.81 87 ILE A O 1
ATOM 661 N N . PRO A 1 88 ? 10.086 8.594 -5.68 1 97 88 PRO A N 1
ATOM 662 C CA . PRO A 1 88 ? 10.172 7.988 -4.352 1 97 88 PRO A CA 1
ATOM 663 C C . PRO A 1 88 ? 8.984 7.078 -4.039 1 97 88 PRO A C 1
ATOM 665 O O . PRO A 1 88 ? 7.949 7.164 -4.695 1 97 88 PRO A O 1
ATOM 668 N N . VAL A 1 89 ? 9.211 6.258 -3.084 1 95.69 89 VAL A N 1
ATOM 669 C CA . VAL A 1 89 ? 8.18 5.359 -2.59 1 95.69 89 VAL A CA 1
ATOM 670 C C . VAL A 1 89 ? 7.414 6.023 -1.448 1 95.69 89 VAL A C 1
ATOM 672 O O . VAL A 1 89 ? 8.023 6.551 -0.512 1 95.69 89 VAL A O 1
ATOM 675 N N . VAL A 1 90 ? 6.07 6.059 -1.596 1 95.69 90 VAL A N 1
ATOM 676 C CA . VAL A 1 90 ? 5.238 6.488 -0.478 1 95.69 90 VAL A CA 1
ATOM 677 C C . VAL A 1 90 ? 5.129 5.363 0.547 1 95.69 90 VAL A C 1
ATOM 679 O O . VAL A 1 90 ? 4.992 4.191 0.181 1 95.69 90 VAL A O 1
ATOM 682 N N . SER A 1 91 ? 5.184 5.672 1.833 1 94.12 91 SER A N 1
ATOM 683 C CA . SER A 1 91 ? 5.285 4.648 2.867 1 94.12 91 SER A CA 1
ATOM 684 C C . SER A 1 91 ? 3.955 4.453 3.586 1 94.12 91 SER A C 1
ATOM 686 O O . SER A 1 91 ? 3.799 3.51 4.363 1 94.12 91 SER A O 1
ATOM 688 N N . GLY A 1 92 ? 3.053 5.242 3.365 1 95.75 92 GLY A N 1
ATOM 689 C CA . GLY A 1 92 ? 1.764 5.195 4.035 1 95.75 92 GLY A CA 1
ATOM 690 C C . GLY A 1 92 ? 1.093 6.551 4.141 1 95.75 92 GLY A C 1
ATOM 691 O O . GLY A 1 92 ? 1.359 7.445 3.332 1 95.75 92 GLY A O 1
ATOM 692 N N . PHE A 1 93 ? 0.177 6.582 5.105 1 95.94 93 PHE A N 1
ATOM 693 C CA . PHE A 1 93 ? -0.568 7.828 5.258 1 95.94 93 PHE A CA 1
ATOM 694 C C . PHE A 1 93 ? -1.02 8.016 6.703 1 95.94 93 PHE A C 1
ATOM 696 O O . PHE A 1 93 ? -1.151 7.043 7.449 1 95.94 93 PHE A O 1
ATOM 703 N N . LEU A 1 94 ? -1.1 9.242 7.07 1 94.38 94 LEU A N 1
ATOM 704 C CA . LEU A 1 94 ? -1.763 9.625 8.312 1 94.38 94 LEU A CA 1
ATOM 705 C C . LEU A 1 94 ? -3.246 9.898 8.078 1 94.38 94 LEU A C 1
ATOM 707 O O . LEU A 1 94 ? -3.617 10.523 7.082 1 94.38 94 LEU A O 1
ATOM 711 N N . LEU A 1 95 ? -4.027 9.391 8.906 1 93.94 95 LEU A N 1
ATOM 712 C CA . LEU A 1 95 ? -5.461 9.641 8.867 1 93.94 95 LEU A CA 1
ATOM 713 C C . LEU A 1 95 ? -5.922 10.359 10.133 1 93.94 95 LEU A C 1
ATOM 715 O O . LEU A 1 95 ? -5.656 9.898 11.242 1 93.94 95 LEU A O 1
ATOM 719 N N . SER A 1 96 ? -6.5 11.461 9.906 1 89.75 96 SER A N 1
ATOM 720 C CA . SER A 1 96 ? -7.004 12.258 11.023 1 89.75 96 SER A CA 1
ATOM 721 C C . SER A 1 96 ? -8.492 12.562 10.859 1 89.75 96 SER A C 1
ATOM 723 O O . SER A 1 96 ? -8.945 12.867 9.758 1 89.75 96 SER A O 1
ATOM 725 N N . ARG A 1 97 ? -9.156 12.391 11.961 1 84.31 97 ARG A N 1
ATOM 726 C CA . ARG A 1 97 ? -10.57 12.758 11.969 1 84.31 97 ARG A CA 1
ATOM 727 C C . ARG A 1 97 ? -10.773 14.164 12.523 1 84.31 97 ARG A C 1
ATOM 729 O O . ARG A 1 97 ? -11.859 14.734 12.406 1 84.31 97 ARG A O 1
ATOM 736 N N . VAL A 1 98 ? -9.805 14.578 13.188 1 79.88 98 VAL A N 1
ATOM 737 C CA . VAL A 1 98 ? -9.852 15.953 13.672 1 79.88 98 VAL A CA 1
ATOM 738 C C . VAL A 1 98 ? -9.25 16.891 12.633 1 79.88 98 VAL A C 1
ATOM 740 O O . VAL A 1 98 ? -8.039 16.906 12.414 1 79.88 98 VAL A O 1
ATOM 743 N N . ILE A 1 99 ? -10.195 17.609 12.047 1 79.44 99 ILE A N 1
ATOM 744 C CA . ILE A 1 99 ? -9.758 18.516 10.984 1 79.44 99 ILE A CA 1
ATOM 745 C C . ILE A 1 99 ? -9.375 19.859 11.578 1 79.44 99 ILE A C 1
ATOM 747 O O . ILE A 1 99 ? -10.188 20.516 12.242 1 79.44 99 ILE A O 1
ATOM 751 N N . ARG A 1 100 ? -8.164 20.109 11.414 1 78.56 100 ARG A N 1
ATOM 752 C CA . ARG A 1 100 ? -7.699 21.453 11.742 1 78.56 100 ARG A CA 1
ATOM 753 C C . ARG A 1 100 ? -7.621 22.312 10.5 1 78.56 100 ARG A C 1
ATOM 755 O O . ARG A 1 100 ? -6.707 22.172 9.688 1 78.56 100 ARG A O 1
ATOM 762 N N . LYS A 1 101 ? -8.633 23.188 10.391 1 74.69 101 LYS A N 1
ATOM 763 C CA . LYS A 1 101 ? -8.852 23.953 9.172 1 74.69 101 LYS A CA 1
ATOM 764 C C . LYS A 1 101 ? -7.586 24.719 8.766 1 74.69 101 LYS A C 1
ATOM 766 O O . LYS A 1 101 ? -7.254 24.797 7.586 1 74.69 101 LYS A O 1
ATOM 771 N N . ASP A 1 102 ? -6.906 25.203 9.641 1 72.44 102 ASP A N 1
ATOM 772 C CA . ASP A 1 102 ? -5.727 26.016 9.352 1 72.44 102 ASP A CA 1
ATOM 773 C C . ASP A 1 102 ? -4.566 25.141 8.867 1 72.44 102 ASP A C 1
ATOM 775 O O . ASP A 1 102 ? -3.627 25.641 8.25 1 72.44 102 ASP A O 1
ATOM 779 N N . ARG A 1 103 ? -4.664 23.797 9.023 1 71.06 103 ARG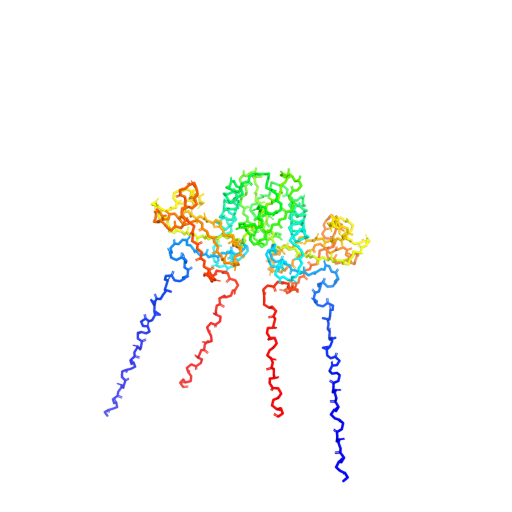 A N 1
ATOM 780 C CA . ARG A 1 103 ? -3.512 22.938 8.773 1 71.06 103 ARG A CA 1
ATOM 781 C C . ARG A 1 103 ? -3.855 21.844 7.777 1 71.06 103 ARG A C 1
ATOM 783 O O . ARG A 1 103 ? -2.988 21.375 7.035 1 71.06 103 ARG A O 1
ATOM 790 N N . ASP A 1 104 ? -5.156 21.531 7.723 1 74.94 104 ASP A N 1
ATOM 791 C CA . ASP A 1 104 ? -5.477 20.266 7.066 1 74.94 104 ASP A CA 1
ATOM 792 C C . ASP A 1 104 ? -6.32 20.5 5.816 1 74.94 104 ASP A C 1
ATOM 794 O O . ASP A 1 104 ? -6.629 19.547 5.086 1 74.94 104 ASP A O 1
ATOM 798 N N . GLU A 1 105 ? -6.621 21.703 5.441 1 72.12 105 GLU A N 1
ATOM 799 C CA . GLU A 1 105 ? -7.582 21.984 4.379 1 72.12 105 GLU A CA 1
ATOM 800 C C . GLU A 1 105 ? -7.211 21.25 3.09 1 72.12 105 GLU A C 1
ATOM 802 O O . GLU A 1 105 ? -8.078 20.719 2.396 1 72.12 105 GLU A O 1
ATOM 807 N N . GLN A 1 106 ? -5.996 21.203 2.822 1 74.31 106 GLN A N 1
ATOM 808 C CA . GLN A 1 106 ? -5.559 20.625 1.559 1 74.31 106 GLN A CA 1
ATOM 809 C C . GLN A 1 106 ? -5.648 19.094 1.601 1 74.31 106 GLN A C 1
ATOM 811 O O . GLN A 1 106 ? -5.566 18.438 0.563 1 74.31 106 GLN A O 1
ATOM 816 N N . PHE A 1 107 ? -5.957 18.625 2.729 1 76.62 107 PHE A N 1
ATOM 817 C CA . PHE A 1 107 ? -5.914 17.172 2.9 1 76.62 107 PHE A CA 1
ATOM 818 C C . PHE A 1 107 ? -7.27 16.641 3.355 1 76.62 107 PHE A C 1
ATOM 820 O O . PHE A 1 107 ? -7.387 15.477 3.75 1 76.62 107 PHE A O 1
ATOM 827 N N . VAL A 1 108 ? -8.25 17.547 3.336 1 79.81 108 VAL A N 1
ATOM 828 C CA . VAL A 1 108 ? -9.562 17.188 3.865 1 79.81 108 VAL A CA 1
ATOM 829 C C . VAL A 1 108 ? -10.422 16.594 2.75 1 79.81 108 VAL A C 1
ATOM 831 O O . VAL A 1 108 ? -10.438 17.109 1.631 1 79.81 108 VAL A O 1
ATOM 834 N N . TYR A 1 109 ? -11.078 15.531 3.098 1 80.38 109 TYR A N 1
ATOM 835 C CA . TYR A 1 109 ? -12.078 14.938 2.215 1 80.38 109 TYR A CA 1
ATOM 836 C C . TYR A 1 109 ? -13.258 14.398 3.01 1 80.38 109 TYR A C 1
ATOM 838 O O . TYR A 1 109 ? -13.188 14.273 4.234 1 80.38 109 TYR A O 1
ATOM 846 N N . ASN A 1 110 ? -14.375 14.359 2.314 1 78.94 110 ASN A N 1
ATOM 847 C CA . ASN A 1 110 ? -15.617 13.93 2.947 1 78.94 110 ASN A CA 1
ATOM 848 C C . ASN A 1 110 ? -16.047 12.547 2.473 1 78.94 110 ASN A C 1
ATOM 850 O O . ASN A 1 110 ? -15.906 12.219 1.292 1 78.94 110 ASN A O 1
ATOM 854 N N . SER A 1 111 ? -16.281 11.633 3.412 1 74.75 111 SER A N 1
ATOM 855 C CA . SER A 1 111 ? -16.875 10.328 3.119 1 74.75 111 SER A CA 1
ATOM 856 C C . SER A 1 111 ? -18 10 4.094 1 74.75 111 SER A C 1
ATOM 858 O O . SER A 1 111 ? -17.797 9.984 5.309 1 74.75 111 SER A O 1
ATOM 860 N N . GLY A 1 112 ? -19.297 9.695 3.555 1 71.31 112 GLY A N 1
ATOM 861 C CA . GLY A 1 112 ? -20.438 9.344 4.383 1 71.31 112 GLY A CA 1
ATOM 862 C C . GLY A 1 112 ? -20.828 10.43 5.363 1 71.31 112 GLY A C 1
ATOM 863 O O . GLY A 1 112 ? -21.234 10.141 6.492 1 71.31 112 GLY A O 1
ATOM 864 N N . GLY A 1 113 ? -20.469 11.609 5.102 1 75.06 113 GLY A N 1
ATOM 865 C CA . GLY A 1 113 ? -20.844 12.711 5.977 1 75.06 113 GLY A CA 1
ATOM 866 C C . GLY A 1 113 ? -19.75 13.078 6.969 1 75.06 113 GLY A C 1
ATOM 867 O O . GLY A 1 113 ? -19.922 14.016 7.758 1 75.06 113 GLY A O 1
ATOM 868 N N . SER A 1 114 ? -18.703 12.305 7.031 1 79.31 114 SER A N 1
ATOM 869 C CA . SER A 1 114 ? -17.609 12.617 7.938 1 79.31 114 SER A CA 1
ATOM 870 C C . SER A 1 114 ? -16.406 13.164 7.184 1 79.31 114 SER A C 1
ATOM 872 O O . SER A 1 114 ? -16.078 12.688 6.094 1 79.31 114 SER A O 1
ATOM 874 N N . SER A 1 115 ? -15.891 14.242 7.777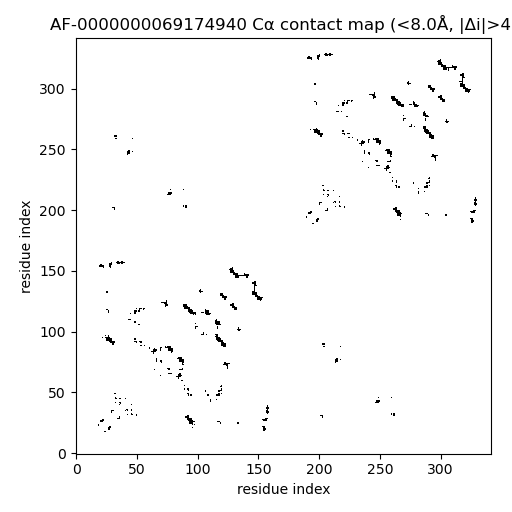 1 87.19 115 SER A N 1
ATOM 875 C CA . SER A 1 115 ? -14.688 14.836 7.191 1 87.19 115 SER A CA 1
ATOM 876 C C . SER A 1 115 ? -13.422 14.227 7.793 1 87.19 115 SER A C 1
ATOM 878 O O . SER A 1 115 ? -13.359 13.977 9 1 87.19 115 SER A O 1
ATOM 880 N N . PHE A 1 116 ? -12.477 13.914 6.93 1 89.81 116 PHE A N 1
ATOM 881 C CA . PHE A 1 116 ? -11.195 13.359 7.34 1 89.81 116 PHE A CA 1
ATOM 882 C C . PHE A 1 116 ? -10.055 14.023 6.578 1 89.81 116 PHE A C 1
ATOM 884 O O . PHE A 1 116 ? -10.25 14.547 5.477 1 89.81 116 PHE A O 1
ATOM 891 N N . ALA A 1 117 ? -8.969 14.086 7.281 1 90.31 117 ALA A N 1
ATOM 892 C CA . ALA A 1 117 ? -7.746 14.523 6.617 1 90.31 117 ALA A CA 1
ATOM 893 C C . ALA A 1 117 ? -6.746 13.383 6.484 1 90.31 117 ALA A C 1
ATOM 895 O O . ALA A 1 117 ? -6.605 12.562 7.398 1 90.31 117 ALA A O 1
ATOM 896 N N . SER A 1 118 ? -6.137 13.32 5.348 1 93.69 118 SER A N 1
ATOM 897 C CA . SER A 1 118 ? -5.113 12.305 5.117 1 93.69 118 SER A CA 1
ATOM 898 C C . SER A 1 118 ? -3.838 12.93 4.555 1 93.69 118 SER A C 1
ATOM 900 O O . SER A 1 118 ? -3.893 13.773 3.662 1 93.69 118 SER A O 1
ATOM 902 N N . ARG A 1 119 ? -2.666 12.508 5.094 1 93.5 119 ARG A N 1
ATOM 903 C CA . ARG A 1 119 ? -1.356 13 4.676 1 93.5 119 ARG A CA 1
ATOM 904 C C . ARG A 1 119 ? -0.442 11.844 4.277 1 93.5 119 ARG A C 1
ATOM 906 O O . ARG A 1 119 ? -0.398 10.812 4.953 1 93.5 119 ARG A O 1
ATOM 913 N N . PRO A 1 120 ? 0.186 12.086 3.16 1 95.38 120 PRO A N 1
ATOM 914 C CA . PRO A 1 120 ? 1.146 11.039 2.811 1 95.38 120 PRO A CA 1
ATOM 915 C C . PRO A 1 120 ? 2.354 11.008 3.746 1 95.38 120 PRO A C 1
ATOM 917 O O . PRO A 1 120 ? 2.771 12.055 4.258 1 95.38 120 PRO A O 1
ATOM 920 N N . VAL A 1 121 ? 2.855 9.867 3.975 1 94.38 121 VAL A N 1
ATOM 921 C CA . VAL A 1 121 ? 4.078 9.648 4.738 1 94.38 121 VAL A CA 1
ATOM 922 C C . VAL A 1 121 ? 5.125 8.969 3.859 1 94.38 121 VAL A C 1
ATOM 924 O O . VAL A 1 121 ? 4.805 8.055 3.096 1 94.38 121 VAL A O 1
ATOM 927 N N . TRP A 1 122 ? 6.312 9.5 3.887 1 95.12 122 TRP A N 1
ATOM 928 C CA . TRP A 1 122 ? 7.43 8.875 3.186 1 95.12 122 TRP A CA 1
ATOM 929 C C . TRP A 1 122 ? 8.656 8.773 4.086 1 95.12 122 TRP A C 1
ATOM 931 O O . TRP A 1 122 ? 8.648 9.289 5.211 1 95.12 122 TRP A O 1
ATOM 941 N N . ARG A 1 123 ? 9.633 8.047 3.619 1 93 123 ARG A N 1
ATOM 942 C CA . ARG A 1 123 ? 10.898 7.965 4.344 1 93 123 ARG A CA 1
ATOM 943 C C . ARG A 1 123 ? 11.938 8.891 3.732 1 93 123 ARG A C 1
ATOM 945 O O . ARG A 1 123 ? 12.148 8.891 2.518 1 93 123 ARG A O 1
ATOM 952 N N . ASN A 1 124 ? 12.516 9.664 4.605 1 93.5 124 ASN A N 1
ATOM 953 C CA . ASN A 1 124 ? 13.594 10.523 4.117 1 93.5 124 ASN A CA 1
ATOM 954 C C . ASN A 1 124 ? 14.93 9.789 4.086 1 93.5 124 ASN A C 1
ATOM 956 O O . ASN A 1 124 ? 14.984 8.578 4.332 1 93.5 124 ASN A O 1
ATOM 960 N N . THR A 1 125 ? 15.961 10.516 3.73 1 93.5 125 THR A N 1
ATOM 961 C CA . THR A 1 125 ? 17.25 9.875 3.475 1 93.5 125 THR A CA 1
ATOM 962 C C . THR A 1 125 ? 17.828 9.289 4.758 1 93.5 125 THR A C 1
ATOM 964 O O . THR A 1 125 ? 18.656 8.383 4.707 1 93.5 125 THR A O 1
ATOM 967 N N . SER A 1 126 ? 17.391 9.742 5.926 1 92.12 126 SER A N 1
ATOM 968 C CA . SER A 1 126 ? 17.859 9.219 7.207 1 92.12 126 SER A CA 1
ATOM 969 C C . SER A 1 126 ? 17.031 8.023 7.645 1 92.12 126 SER A C 1
ATOM 971 O O . SER A 1 126 ? 17.281 7.434 8.695 1 92.12 126 SER A O 1
ATOM 973 N N . GLY A 1 127 ? 16 7.742 6.891 1 90.25 127 GLY A N 1
ATOM 974 C CA . GLY A 1 127 ? 15.141 6.621 7.227 1 90.25 127 GLY A CA 1
ATOM 975 C C . GLY A 1 127 ? 13.984 7.012 8.125 1 90.25 127 GLY A C 1
ATOM 976 O O . GLY A 1 127 ? 13.203 6.156 8.547 1 90.25 127 GLY A O 1
ATOM 977 N N . ASP A 1 128 ? 13.867 8.266 8.391 1 90.81 128 ASP A N 1
ATOM 978 C CA . ASP A 1 128 ? 12.773 8.75 9.227 1 90.81 128 ASP A CA 1
ATOM 979 C C . ASP A 1 128 ? 11.477 8.867 8.43 1 90.81 128 ASP A C 1
ATOM 981 O O . ASP A 1 128 ? 11.5 9.148 7.234 1 90.81 128 ASP A O 1
ATOM 985 N N . TYR A 1 129 ? 10.445 8.617 9.195 1 91.75 129 TYR A N 1
ATOM 986 C CA . TYR A 1 129 ? 9.148 8.953 8.625 1 91.75 129 TYR A CA 1
ATOM 987 C C . TYR A 1 129 ? 8.984 10.469 8.492 1 91.75 129 TYR A C 1
ATOM 989 O O . TYR A 1 129 ? 9.312 11.211 9.422 1 91.75 129 TYR A O 1
ATOM 997 N N . SER A 1 130 ? 8.531 10.875 7.352 1 92.38 130 SER A N 1
ATOM 998 C CA . SER A 1 130 ? 8.344 12.297 7.09 1 92.38 130 SER A CA 1
ATOM 999 C C . SER A 1 130 ? 6.965 12.57 6.504 1 92.38 130 SER A C 1
ATOM 1001 O O . SER A 1 130 ? 6.422 11.75 5.77 1 92.38 130 SER A O 1
ATOM 1003 N N . TRP A 1 131 ? 6.418 13.648 6.957 1 92.81 131 TRP A N 1
ATOM 1004 C CA . TRP A 1 131 ? 5.164 14.117 6.375 1 92.81 131 TRP A CA 1
ATOM 1005 C C . TRP A 1 131 ? 5.047 15.641 6.484 1 92.81 131 TRP A C 1
ATOM 1007 O O . TRP A 1 131 ? 5.781 16.266 7.246 1 92.81 131 TRP A O 1
ATOM 1017 N N . ARG A 1 132 ? 4.23 16.141 5.562 1 86.62 132 ARG A N 1
ATOM 1018 C CA . ARG A 1 132 ? 3.967 17.562 5.66 1 86.62 132 ARG A CA 1
ATOM 1019 C C . ARG A 1 132 ? 2.953 17.859 6.758 1 86.62 132 ARG A C 1
ATOM 1021 O O . ARG A 1 132 ? 1.867 17.281 6.781 1 86.62 132 ARG A O 1
ATOM 1028 N N . SER A 1 133 ? 3.543 18.484 7.746 1 76.12 133 SER A N 1
ATOM 1029 C CA . SER A 1 133 ? 2.664 18.859 8.852 1 76.12 133 SER A CA 1
ATOM 1030 C C . SER A 1 133 ? 1.854 20.109 8.508 1 76.12 133 SER A C 1
ATOM 1032 O O . SER A 1 133 ? 2.307 20.953 7.734 1 76.12 133 SER A O 1
ATOM 1034 N N . GLY A 1 134 ? 0.607 20.125 8.641 1 58.84 134 GLY A N 1
ATOM 1035 C CA . GLY A 1 134 ? -0.16 21.359 8.5 1 58.84 134 GLY A CA 1
ATOM 1036 C C . GLY A 1 134 ? 0.292 22.453 9.445 1 58.84 134 GLY A C 1
ATOM 1037 O O . GLY A 1 134 ? -0.241 23.562 9.422 1 58.84 134 GLY A O 1
ATOM 1038 N N . SER A 1 135 ? 0.992 22.094 10.492 1 52.28 135 SER A N 1
ATOM 1039 C CA . SER A 1 135 ? 1.237 23.125 11.5 1 52.28 135 SER A CA 1
ATOM 1040 C C . SER A 1 135 ? 2.152 24.219 10.953 1 52.28 135 SER A C 1
ATOM 1042 O O . SER A 1 135 ? 2.992 23.953 10.086 1 52.28 135 SER A O 1
ATOM 1044 N N . GLY A 1 136 ? 1.722 25.391 10.859 1 43.38 136 GLY A N 1
ATOM 1045 C CA . GLY A 1 136 ? 2.477 26.625 10.758 1 43.38 136 GLY A CA 1
ATOM 1046 C C . GLY A 1 136 ? 3.811 26.562 11.484 1 43.38 136 GLY A C 1
ATOM 1047 O O . GLY A 1 136 ? 4.566 27.547 11.477 1 43.38 136 GLY A O 1
ATOM 1048 N N . LYS A 1 137 ? 3.859 25.688 12.516 1 47.97 137 LYS A N 1
ATOM 1049 C CA . LYS A 1 137 ? 5.141 25.891 13.18 1 47.97 137 LYS A CA 1
ATOM 1050 C C . LYS A 1 137 ? 6.297 25.391 12.32 1 47.97 137 LYS A C 1
ATOM 1052 O O . LYS A 1 137 ? 6.219 24.312 11.727 1 47.97 137 LYS A O 1
ATOM 1057 N N . LYS A 1 138 ? 7.18 26.281 12.102 1 44.19 138 LYS A N 1
ATOM 1058 C CA . LYS A 1 138 ? 8.336 26.516 11.234 1 44.19 138 LYS A CA 1
ATOM 1059 C C . LYS A 1 138 ? 9.305 25.328 11.273 1 44.19 138 LYS A C 1
ATOM 1061 O O . LYS A 1 138 ? 10.25 25.328 12.062 1 44.19 138 LYS A O 1
ATOM 1066 N N . GLU A 1 139 ? 8.93 23.984 11.5 1 44.81 139 GLU A N 1
ATOM 1067 C CA . GLU A 1 139 ? 10.273 23.469 11.281 1 44.81 139 GLU A CA 1
ATOM 1068 C C . GLU A 1 139 ? 10.742 23.766 9.859 1 44.81 139 GLU A C 1
ATOM 1070 O O . GLU A 1 139 ? 10.055 24.438 9.094 1 44.81 139 GLU A O 1
ATOM 1075 N N . SER A 1 140 ? 11.727 22.672 9.234 1 43.94 140 SER A N 1
ATOM 1076 C CA . SER A 1 140 ? 12.523 23.062 8.078 1 43.94 140 SER A CA 1
ATOM 1077 C C . SER A 1 140 ? 11.641 23.328 6.863 1 43.94 140 SER A C 1
ATOM 1079 O O . SER A 1 140 ? 10.766 22.516 6.535 1 43.94 140 SER A O 1
ATOM 1081 N N . TYR A 1 141 ? 11.383 24.625 6.703 1 38.31 141 TYR A N 1
ATOM 1082 C CA . TYR A 1 141 ? 10.773 25.172 5.496 1 38.31 141 TYR A CA 1
ATOM 1083 C C . TYR A 1 141 ? 11.352 24.5 4.25 1 38.31 141 TYR A C 1
ATOM 1085 O O . TYR A 1 141 ? 12.57 24.453 4.078 1 38.31 141 TYR A O 1
ATOM 1093 N N . SER A 1 142 ? 10.938 23.312 3.99 1 42.66 142 SER A N 1
ATOM 1094 C CA . SER A 1 142 ? 11.398 23.109 2.621 1 42.66 1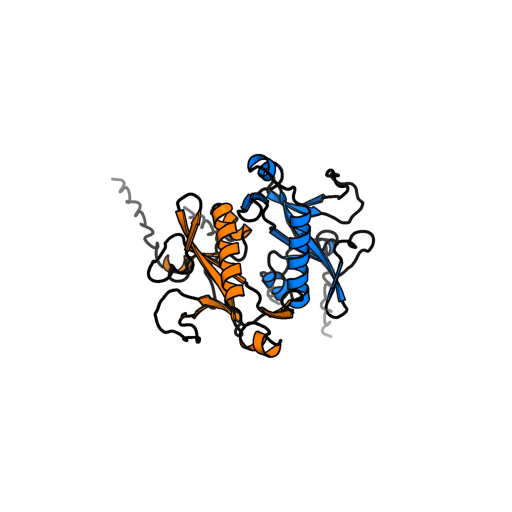42 SER A CA 1
ATOM 1095 C C . SER A 1 142 ? 10.773 24.125 1.669 1 42.66 142 SER A C 1
ATOM 1097 O O . SER A 1 142 ? 9.773 24.766 2.004 1 42.66 142 SER A O 1
ATOM 1099 N N . SER A 1 143 ? 11.305 24.328 0.474 1 42.94 143 SER A N 1
ATOM 1100 C CA . SER A 1 143 ? 11.133 25.406 -0.502 1 42.94 143 SER A CA 1
ATOM 1101 C C . SER A 1 143 ? 9.664 25.734 -0.724 1 42.94 143 SER A C 1
ATOM 1103 O O . SER A 1 143 ? 9.32 26.812 -1.208 1 42.94 143 SER A O 1
ATOM 1105 N N . GLY A 1 144 ? 8.672 24.844 -0.604 1 46.53 144 GLY A N 1
ATOM 1106 C CA . GLY A 1 144 ? 7.363 25.203 -1.115 1 46.53 144 GLY A CA 1
ATOM 1107 C C . GLY A 1 144 ? 6.383 25.594 -0.022 1 46.53 144 GLY A C 1
ATOM 1108 O O . GLY A 1 144 ? 5.172 25.609 -0.244 1 46.53 144 GLY A O 1
ATOM 1109 N N . GLY A 1 145 ? 6.969 26.109 1.212 1 52.59 145 GLY A N 1
ATOM 1110 C CA . GLY A 1 145 ? 6.141 26.672 2.266 1 52.59 145 GLY A CA 1
ATOM 1111 C C . GLY A 1 145 ? 5.555 25.625 3.189 1 52.59 145 GLY A C 1
ATOM 1112 O O . GLY A 1 145 ? 4.816 25.953 4.121 1 52.59 145 GLY A O 1
ATOM 1113 N N . PHE A 1 146 ? 5.773 24.469 2.881 1 59.25 146 PHE A N 1
ATOM 1114 C CA . PHE A 1 146 ? 5.195 23.469 3.773 1 59.25 146 PHE A CA 1
ATOM 1115 C C . PHE A 1 146 ? 6.23 22.969 4.777 1 59.25 146 PHE A C 1
ATOM 1117 O O . PHE A 1 146 ? 7.418 22.891 4.457 1 59.25 146 PHE A O 1
ATOM 1124 N N . THR A 1 147 ? 5.68 22.953 6.094 1 70.69 147 THR A N 1
ATOM 1125 C CA . THR A 1 147 ? 6.516 22.391 7.148 1 70.69 147 THR A CA 1
ATOM 1126 C C . THR A 1 147 ? 6.492 20.859 7.098 1 70.69 147 THR A C 1
ATOM 1128 O O . THR A 1 147 ? 5.449 20.266 6.824 1 70.69 147 THR A O 1
ATOM 1131 N N . THR A 1 148 ? 7.664 20.297 6.953 1 81.81 148 THR A N 1
ATOM 1132 C CA . THR A 1 148 ? 7.812 18.844 6.973 1 81.81 148 THR A CA 1
ATOM 1133 C C . THR A 1 148 ? 8.203 18.359 8.367 1 81.81 148 THR A C 1
ATOM 1135 O O . THR A 1 148 ? 9.102 18.922 8.992 1 81.81 148 THR A O 1
ATOM 1138 N N . LYS A 1 149 ? 7.41 17.438 8.914 1 82.88 149 LYS A N 1
ATOM 1139 C CA . LYS A 1 149 ? 7.73 16.766 10.164 1 82.88 149 LYS A CA 1
ATOM 1140 C C . LYS A 1 149 ? 8.414 15.43 9.914 1 82.88 149 LYS A C 1
ATOM 1142 O O . LYS A 1 149 ? 8.109 14.742 8.938 1 82.88 149 LYS A O 1
ATOM 1147 N N . LYS A 1 150 ? 9.352 15.188 10.758 1 84.06 150 LYS A N 1
ATOM 1148 C CA . LYS A 1 150 ? 10.07 13.914 10.688 1 84.06 150 LYS A CA 1
ATOM 1149 C C . LYS A 1 150 ? 10.062 13.203 12.031 1 84.06 150 LYS A C 1
ATOM 1151 O O . LYS A 1 150 ? 10.062 13.844 13.086 1 84.06 150 LYS A O 1
ATOM 1156 N N . ALA A 1 151 ? 9.977 11.875 11.984 1 82.88 151 ALA A N 1
ATOM 1157 C CA . ALA A 1 151 ? 10.016 11.078 13.203 1 82.88 151 ALA A CA 1
ATOM 1158 C C . ALA A 1 151 ? 10.625 9.703 12.945 1 82.88 151 ALA A C 1
ATOM 1160 O O . ALA A 1 1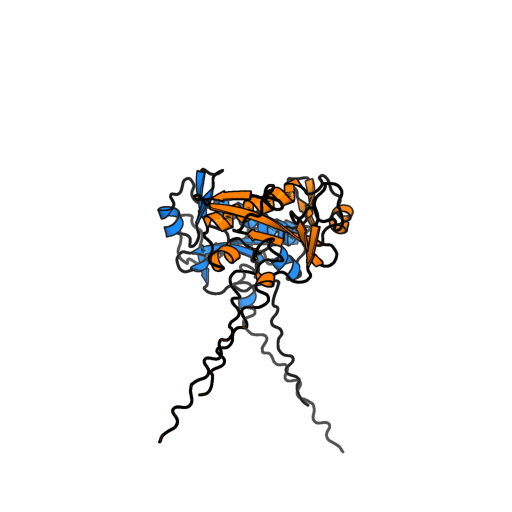51 ? 10.344 9.07 11.922 1 82.88 151 ALA A O 1
ATOM 1161 N N . SER A 1 152 ? 11.414 9.336 13.93 1 80.94 152 SER A N 1
ATOM 1162 C CA . SER A 1 152 ? 12 8 13.812 1 80.94 152 SER A CA 1
ATOM 1163 C C . SER A 1 152 ? 10.945 6.918 14.023 1 80.94 152 SER A C 1
ATOM 1165 O O . SER A 1 152 ? 11.078 5.809 13.5 1 80.94 152 SER A O 1
ATOM 1167 N N . THR A 1 153 ? 9.992 7.254 14.828 1 81.44 153 THR A N 1
ATOM 1168 C CA . THR A 1 153 ? 8.867 6.348 15.031 1 81.44 153 THR A CA 1
ATOM 1169 C C . THR A 1 153 ? 7.547 7.059 14.773 1 81.44 153 THR A C 1
ATOM 1171 O O . THR A 1 153 ? 7.461 8.281 14.883 1 81.44 153 THR A O 1
ATOM 1174 N N . VAL A 1 154 ? 6.629 6.34 14.258 1 79.5 154 VAL A N 1
ATOM 1175 C CA . VAL A 1 154 ? 5.301 6.879 13.992 1 79.5 154 VAL A CA 1
ATOM 1176 C C . VAL A 1 154 ? 4.25 6.059 14.734 1 79.5 154 VAL A C 1
ATOM 1178 O O . VAL A 1 154 ? 4.441 4.863 14.977 1 79.5 154 VAL A O 1
ATOM 1181 N N . SER A 1 155 ? 3.301 6.746 15.227 1 78.69 155 SER A N 1
ATOM 1182 C CA . SER A 1 155 ? 2.174 6.035 15.82 1 78.69 155 SER A CA 1
ATOM 1183 C C . SER A 1 155 ? 1.384 5.273 14.758 1 78.69 155 SER A C 1
ATOM 1185 O O . SER A 1 155 ? 0.864 5.875 13.82 1 78.69 155 SER A O 1
ATOM 1187 N N . ARG A 1 156 ? 1.355 3.998 15 1 73.69 156 ARG A N 1
ATOM 1188 C CA . ARG A 1 156 ? 0.775 3.139 13.969 1 73.69 156 ARG A CA 1
ATOM 1189 C C . ARG A 1 156 ? -0.597 2.627 14.398 1 73.69 156 ARG A C 1
ATOM 1191 O O . ARG A 1 156 ? -0.833 2.383 15.578 1 73.69 156 ARG A O 1
ATOM 1198 N N . GLY A 1 157 ? -1.535 2.533 13.367 1 71.31 157 GLY A N 1
ATOM 1199 C CA . GLY A 1 157 ? -2.801 1.841 13.555 1 71.31 157 GLY A CA 1
ATOM 1200 C C . GLY A 1 157 ? -2.859 0.504 12.836 1 71.31 157 GLY A C 1
ATOM 1201 O O . GLY A 1 157 ? -1.93 0.141 12.117 1 71.31 157 GLY A O 1
ATOM 1202 N N . GLY A 1 158 ? -3.889 -0.226 13.062 1 62.78 158 GLY A N 1
ATOM 1203 C CA . GLY A 1 158 ? -4.133 -1.485 12.375 1 62.78 158 GLY A CA 1
ATOM 1204 C C . GLY A 1 158 ? -3.68 -2.695 13.172 1 62.78 158 GLY A C 1
ATOM 1205 O O . GLY A 1 158 ? -3.637 -2.654 14.398 1 62.78 158 GLY A O 1
ATOM 1206 N N . TYR A 1 159 ? -2.697 -3.75 12.43 1 52.16 159 TYR A N 1
ATOM 1207 C CA . TYR A 1 159 ? -2.221 -4.992 13.031 1 52.16 159 TYR A CA 1
ATOM 1208 C C . TYR A 1 159 ? -1.199 -4.715 14.125 1 52.16 159 TYR A C 1
ATOM 1210 O O . TYR A 1 159 ? -0.368 -3.812 13.992 1 52.16 159 TYR A O 1
ATOM 1218 N N . GLY A 1 160 ? -1.426 -5.227 15.367 1 47.09 160 GLY A N 1
ATOM 1219 C CA . GLY A 1 160 ? -0.602 -5.34 16.562 1 47.09 160 GLY A CA 1
ATOM 1220 C C . GLY A 1 160 ? -1.116 -4.508 17.719 1 47.09 160 GLY A C 1
ATOM 1221 O O . GLY A 1 160 ? -0.466 -3.547 18.141 1 47.09 160 GLY A O 1
ATOM 1222 N N . ARG A 1 161 ? -2.375 -4.277 17.719 1 36.88 161 ARG A N 1
ATOM 1223 C CA . ARG A 1 161 ? -2.588 -3.738 19.062 1 36.88 161 ARG A CA 1
ATOM 1224 C C . ARG A 1 161 ? -1.81 -4.535 20.109 1 36.88 161 ARG A C 1
ATOM 1226 O O . ARG A 1 161 ? -1.603 -5.742 19.938 1 36.88 161 ARG A O 1
ATOM 1233 N N . SER A 1 162 ? -0.966 -3.848 20.719 1 34.81 162 SER A N 1
ATOM 1234 C CA . SER A 1 162 ? -0.251 -4.355 21.891 1 34.81 162 SER A CA 1
ATOM 1235 C C . SER A 1 162 ? -1.123 -5.312 22.703 1 34.81 162 SER A C 1
ATOM 1237 O O . SER A 1 162 ? -2.254 -4.977 23.062 1 34.81 162 SER A O 1
ATOM 1239 N N . SER A 1 163 ? -1.013 -6.609 22.391 1 30.55 163 SER A N 1
ATOM 1240 C CA . SER A 1 163 ? -1.38 -7.441 23.531 1 30.55 163 SER A CA 1
ATOM 1241 C C . SER A 1 163 ? -0.878 -6.84 24.844 1 30.55 163 SER A C 1
ATOM 1243 O O . SER A 1 163 ? 0.33 -6.77 25.078 1 30.55 163 SER A O 1
ATOM 1245 N N . SER A 1 164 ? -1.281 -5.809 25.234 1 29.03 164 SER A N 1
ATOM 1246 C CA . SER A 1 164 ? -1.087 -5.672 26.672 1 29.03 164 SER A CA 1
ATOM 1247 C C . SER A 1 164 ? -1.371 -6.984 27.406 1 29.03 164 SER A C 1
ATOM 1249 O O . SER A 1 164 ? -2.408 -7.613 27.172 1 29.03 164 SER A O 1
ATOM 1251 N N . ALA A 1 165 ? -0.297 -7.723 27.719 1 29.55 165 ALA A N 1
ATOM 1252 C CA . ALA A 1 165 ? -0.245 -8.758 28.75 1 29.55 165 ALA A CA 1
ATOM 1253 C C . ALA A 1 165 ? -1.291 -8.508 29.828 1 29.55 165 ALA A C 1
ATOM 1255 O O . ALA A 1 165 ? -1.327 -7.43 30.422 1 29.55 165 ALA A O 1
ATOM 1256 N N . ARG A 1 166 ? -2.406 -9.055 29.656 1 30.16 166 ARG A N 1
ATOM 1257 C CA . ARG A 1 166 ? -3.18 -9.312 30.859 1 30.16 166 ARG A CA 1
ATOM 1258 C C . ARG A 1 166 ? -2.271 -9.719 32.031 1 30.16 166 ARG A C 1
ATOM 1260 O O . ARG A 1 166 ? -1.622 -10.766 31.969 1 30.16 166 ARG A O 1
ATOM 1267 N N . GLY A 1 167 ? -1.448 -8.812 32.406 1 29.22 167 GLY A N 1
ATOM 1268 C CA . GLY A 1 167 ? -1.033 -9.102 33.75 1 29.22 167 GLY A CA 1
ATOM 1269 C C . GLY A 1 167 ? -2.133 -9.719 34.594 1 29.22 167 GLY A C 1
ATOM 1270 O O . GLY A 1 167 ? -3.227 -9.156 34.719 1 29.22 167 GLY A O 1
ATOM 1271 N N . HIS A 1 168 ? -2.369 -11.055 34.344 1 29.48 168 HIS A N 1
ATOM 1272 C CA . HIS A 1 168 ? -3.004 -11.805 35.406 1 29.48 168 HIS A CA 1
ATOM 1273 C C . HIS A 1 168 ? -2.629 -11.227 36.781 1 29.48 168 HIS A C 1
ATOM 1275 O O . HIS A 1 168 ? -1.461 -11.266 37.156 1 29.48 168 HIS A O 1
ATOM 1281 N N . TRP A 1 169 ? -3.283 -10.172 37.25 1 26.05 169 TRP A N 1
ATOM 1282 C CA . TRP A 1 169 ? -3.365 -9.922 38.688 1 26.05 169 TRP A CA 1
ATOM 1283 C C . TRP A 1 169 ? -3.736 -11.195 39.438 1 26.05 169 TRP A C 1
ATOM 1285 O O . TRP A 1 169 ? -4.793 -11.781 39.188 1 26.05 169 TRP A O 1
ATOM 1295 N N . GLY A 1 170 ? -2.775 -12.164 39.531 1 25 170 GLY A N 1
ATOM 1296 C CA . GLY A 1 170 ? -2.84 -13.008 40.688 1 25 170 GLY A CA 1
ATOM 1297 C C . GLY A 1 170 ? -3.227 -12.25 41.969 1 25 170 GLY A C 1
ATOM 1298 O O . GLY A 1 170 ? -2.498 -11.359 42.406 1 25 170 GLY A O 1
ATOM 1299 N N . GLY A 1 171 ? -4.527 -11.789 41.969 1 22.62 171 GLY A N 1
ATOM 1300 C CA . GLY A 1 171 ? -5.07 -12 43.312 1 22.62 171 GLY A CA 1
ATOM 1301 C C . GLY A 1 171 ? -5.242 -13.461 43.656 1 22.62 171 GLY A C 1
ATOM 1302 O O . GLY A 1 171 ? -5.289 -14.32 42.781 1 22.62 171 GLY A O 1
ATOM 1303 N N . MET B 1 1 ? 45.75 -37.688 30.031 1 21.09 1 MET B N 1
ATOM 1304 C CA . MET B 1 1 ? 45.031 -38.312 28.922 1 21.09 1 MET B CA 1
ATOM 1305 C C . MET B 1 1 ? 43.656 -37.656 28.703 1 21.09 1 MET B C 1
ATOM 1307 O O . MET B 1 1 ? 42.656 -38.031 29.328 1 21.09 1 MET B O 1
ATOM 1311 N N . ALA B 1 2 ? 43.656 -36.406 28.766 1 25.03 2 ALA B N 1
ATOM 1312 C CA . ALA B 1 2 ? 42.594 -35.406 28.734 1 25.03 2 ALA B CA 1
ATOM 1313 C C . ALA B 1 2 ? 41.781 -35.5 27.453 1 25.03 2 ALA B C 1
ATOM 1315 O O . ALA B 1 2 ? 42.344 -35.406 26.344 1 25.03 2 ALA B O 1
ATOM 1316 N N . LEU B 1 3 ? 40.812 -36.469 27.5 1 23.97 3 LEU B N 1
ATOM 1317 C CA . LEU B 1 3 ? 39.844 -36.75 26.453 1 23.97 3 LEU B CA 1
ATOM 1318 C C . LEU B 1 3 ? 39.188 -35.469 25.969 1 23.97 3 LEU B C 1
ATOM 1320 O O . LEU B 1 3 ? 38.656 -34.688 26.766 1 23.97 3 LEU B O 1
ATOM 1324 N N . MET B 1 4 ? 39.75 -34.75 24.984 1 26.22 4 MET B N 1
ATOM 1325 C CA . MET B 1 4 ? 39.25 -33.656 24.141 1 26.22 4 MET B CA 1
ATOM 1326 C C . MET B 1 4 ? 37.844 -33.969 23.641 1 26.22 4 MET B C 1
ATOM 1328 O O . MET B 1 4 ? 37.625 -34.969 22.938 1 26.22 4 MET B O 1
ATOM 1332 N N . GLY B 1 5 ? 36.875 -34.062 24.5 1 26.44 5 GLY B N 1
ATOM 1333 C CA . GLY B 1 5 ? 35.5 -34.312 24.109 1 26.44 5 GLY B CA 1
ATOM 1334 C C . GLY B 1 5 ? 35.062 -33.531 22.891 1 26.44 5 GLY B C 1
ATOM 1335 O O . GLY B 1 5 ? 35.469 -32.375 22.703 1 26.44 5 GLY B O 1
ATOM 1336 N N . GLY B 1 6 ? 35.031 -34.156 21.734 1 25.91 6 GLY B N 1
ATOM 1337 C CA . GLY B 1 6 ? 34.625 -33.75 20.406 1 25.91 6 GLY B CA 1
ATOM 1338 C C . GLY B 1 6 ? 33.312 -33 20.391 1 25.91 6 GLY B C 1
ATOM 1339 O O . GLY B 1 6 ? 32.344 -33.406 21.047 1 25.91 6 GLY B O 1
ATOM 1340 N N . ALA B 1 7 ? 33.406 -31.703 20.484 1 26.97 7 ALA B N 1
ATOM 1341 C CA . ALA B 1 7 ? 32.281 -30.766 20.344 1 26.97 7 ALA B CA 1
ATOM 1342 C C . ALA B 1 7 ? 31.375 -31.156 19.188 1 26.97 7 ALA B C 1
ATOM 1344 O O . ALA B 1 7 ? 31.844 -31.328 18.047 1 26.97 7 ALA B O 1
ATOM 1345 N N . ALA B 1 8 ? 30.5 -32.125 19.438 1 27.27 8 ALA B N 1
ATOM 1346 C CA . ALA B 1 8 ? 29.469 -32.469 18.484 1 27.27 8 ALA B CA 1
ATOM 1347 C C . ALA B 1 8 ? 28.875 -31.219 17.844 1 27.27 8 ALA B C 1
ATOM 1349 O O . ALA B 1 8 ? 28.453 -30.297 18.531 1 27.27 8 ALA B O 1
ATOM 1350 N N . PHE B 1 9 ? 29.562 -30.766 16.844 1 27.61 9 PHE B N 1
ATOM 1351 C CA . PHE B 1 9 ? 28.953 -29.812 15.93 1 27.61 9 PHE B CA 1
ATOM 1352 C C . PHE B 1 9 ? 27.5 -30.172 15.648 1 27.61 9 PHE B C 1
ATOM 1354 O O . PHE B 1 9 ? 27.219 -31.234 15.102 1 27.61 9 PHE B O 1
ATOM 1361 N N . PHE B 1 10 ? 26.688 -30.016 16.672 1 30.45 10 PHE B N 1
ATOM 1362 C CA . PHE B 1 10 ? 25.297 -30.141 16.266 1 30.45 10 PHE B CA 1
ATOM 1363 C C . PHE B 1 10 ? 25.062 -29.484 14.906 1 30.45 10 PHE B C 1
ATOM 1365 O O . PHE B 1 10 ? 25.266 -28.281 14.766 1 30.45 10 PHE B O 1
ATOM 1372 N N . VAL B 1 11 ? 25.422 -30.156 13.867 1 28.88 11 VAL B N 1
ATOM 1373 C CA . VAL B 1 11 ? 24.891 -29.875 12.539 1 28.88 11 VAL B CA 1
ATOM 1374 C C . VAL B 1 11 ? 23.422 -29.469 12.648 1 28.88 11 VAL B C 1
ATOM 1376 O O . VAL B 1 11 ? 22.562 -30.297 12.992 1 28.88 11 VAL B O 1
ATOM 1379 N N . LEU B 1 12 ? 23.125 -28.422 13.375 1 29.48 12 LEU B N 1
ATOM 1380 C CA . LEU B 1 12 ? 21.75 -27.922 13.273 1 29.48 12 LEU B CA 1
ATOM 1381 C C . LEU B 1 12 ? 21.188 -28.141 11.875 1 29.48 12 LEU B C 1
ATOM 1383 O O . LEU B 1 12 ? 21.625 -27.484 10.922 1 29.48 12 LEU B O 1
ATOM 1387 N N . LYS B 1 13 ? 21.031 -29.391 11.477 1 32.19 13 LYS B N 1
ATOM 1388 C CA . LYS B 1 13 ? 20.281 -29.797 10.297 1 32.19 13 LYS B CA 1
ATOM 1389 C C . LYS B 1 13 ? 19.156 -28.812 9.984 1 32.19 13 LYS B C 1
ATOM 1391 O O . LYS B 1 13 ? 18.469 -28.938 8.969 1 32.19 13 LYS B O 1
ATOM 1396 N N . GLY B 1 14 ? 18.328 -28.438 10.945 1 31.73 14 GLY B N 1
ATOM 1397 C CA . GLY B 1 14 ? 16.922 -28.094 10.984 1 31.73 14 GLY B CA 1
ATOM 1398 C C . GLY B 1 14 ? 16.547 -27.047 9.953 1 31.73 14 GLY B C 1
ATOM 1399 O O . GLY B 1 14 ? 16.5 -25.844 10.258 1 31.73 14 GLY B O 1
ATOM 1400 N N . CYS B 1 15 ? 17.062 -26.734 8.875 1 35.34 15 CYS B N 1
ATOM 1401 C CA . CYS B 1 15 ? 16.922 -26.219 7.523 1 35.34 15 CYS B CA 1
ATOM 1402 C C . CYS B 1 15 ? 15.5 -26.422 7.012 1 35.34 15 CYS B C 1
ATOM 1404 O O . CYS B 1 15 ? 15.266 -27.281 6.145 1 35.34 15 CYS B O 1
ATOM 1406 N N . GLY B 1 16 ? 14.594 -27.219 7.602 1 32.81 16 GLY B N 1
ATOM 1407 C CA . GLY B 1 16 ? 13.258 -27.75 7.398 1 32.81 16 GLY B CA 1
ATOM 1408 C C . GLY B 1 16 ? 12.414 -26.891 6.465 1 32.81 16 GLY B C 1
ATOM 1409 O O . GLY B 1 16 ? 12.609 -26.906 5.25 1 32.81 16 GLY B O 1
ATOM 1410 N N . ASP B 1 17 ? 11.008 -26.484 6.922 1 35.06 17 ASP B N 1
ATOM 1411 C CA . ASP B 1 17 ? 9.914 -25.906 6.152 1 35.06 17 ASP B CA 1
ATOM 1412 C C . ASP B 1 17 ? 10.367 -24.641 5.406 1 35.06 17 ASP B C 1
ATOM 1414 O O . ASP B 1 17 ? 10.273 -23.531 5.938 1 35.06 17 ASP B O 1
ATOM 1418 N N . SER B 1 18 ? 11.328 -24.484 4.977 1 38.66 18 SER B N 1
ATOM 1419 C CA . SER B 1 18 ? 11.812 -23.547 3.969 1 38.66 18 SER B CA 1
ATOM 1420 C C . SER B 1 18 ? 10.711 -23.188 2.969 1 38.66 18 SER B C 1
ATOM 1422 O O . SER B 1 18 ? 10.844 -22.234 2.209 1 38.66 18 SER B O 1
ATOM 1424 N N . GLY B 1 19 ? 9.906 -24.156 2.676 1 43.81 19 GLY B N 1
ATOM 1425 C CA . GLY B 1 19 ? 8.648 -24.141 1.951 1 43.81 19 GLY B CA 1
ATOM 1426 C C . GLY B 1 19 ? 7.746 -22.984 2.348 1 43.81 19 GLY B C 1
ATOM 1427 O O . GLY B 1 19 ? 6.914 -22.547 1.555 1 43.81 19 GLY B O 1
ATOM 1428 N N . ASP B 1 20 ? 7.738 -22.641 3.717 1 53.97 20 ASP B N 1
ATOM 1429 C CA . ASP B 1 20 ? 6.75 -21.797 4.375 1 53.97 20 ASP B CA 1
ATOM 1430 C C . ASP B 1 20 ? 7.02 -20.312 4.094 1 53.97 20 ASP B C 1
ATOM 1432 O O . ASP B 1 20 ? 6.082 -19.516 3.992 1 53.97 20 ASP B O 1
ATOM 1436 N N . VAL B 1 21 ? 8.297 -20.031 3.602 1 64.44 21 VAL B N 1
ATOM 1437 C CA . VAL B 1 21 ? 8.578 -18.609 3.486 1 64.44 21 VAL B CA 1
ATOM 1438 C C . VAL B 1 21 ? 8.195 -18.109 2.094 1 64.44 21 VAL B C 1
ATOM 1440 O O . VAL B 1 21 ? 8.242 -16.906 1.816 1 64.44 21 VAL B O 1
ATOM 1443 N N . ASP B 1 22 ? 7.688 -19.016 1.317 1 83.25 22 ASP B N 1
ATOM 1444 C CA . ASP B 1 22 ? 7.449 -18.562 -0.047 1 83.25 22 ASP B CA 1
ATOM 1445 C C . ASP B 1 22 ? 6.043 -18.922 -0.512 1 83.25 22 ASP B C 1
ATOM 1447 O O . ASP B 1 22 ? 5.777 -18.984 -1.714 1 83.25 22 ASP B O 1
ATOM 1451 N N . ASN B 1 23 ? 5.242 -19.328 0.493 1 87.75 23 ASN B N 1
ATOM 1452 C CA . ASN B 1 23 ? 3.836 -19.609 0.214 1 87.75 23 ASN B CA 1
ATOM 1453 C C . ASN B 1 23 ? 3.678 -20.641 -0.9 1 87.75 23 ASN B C 1
ATOM 1455 O O . ASN B 1 23 ? 2.977 -20.391 -1.883 1 87.75 23 ASN B O 1
ATOM 1459 N N . ASP B 1 24 ? 4.328 -21.859 -0.708 1 81.44 24 ASP B N 1
ATOM 1460 C CA . ASP B 1 24 ? 4.277 -23.016 -1.611 1 81.44 24 ASP B CA 1
ATOM 1461 C C . ASP B 1 24 ? 4.875 -22.672 -2.973 1 81.44 24 ASP B C 1
ATOM 1463 O O . ASP B 1 24 ? 4.352 -23.078 -4.008 1 81.44 24 ASP B O 1
ATOM 1467 N N . GLY B 1 25 ? 5.832 -21.812 -2.965 1 82.69 25 GLY B N 1
ATOM 1468 C CA . GLY B 1 25 ? 6.543 -21.469 -4.188 1 82.69 25 GLY B CA 1
ATOM 1469 C C . GLY B 1 25 ? 5.926 -20.297 -4.93 1 82.69 25 GLY B C 1
ATOM 1470 O O . GLY B 1 25 ? 6.426 -19.891 -5.98 1 82.69 25 GLY B O 1
ATOM 1471 N N . ASP B 1 26 ? 4.836 -19.719 -4.43 1 87.75 26 ASP B N 1
ATOM 1472 C CA . ASP B 1 26 ? 4.156 -18.625 -5.121 1 87.75 26 ASP B CA 1
ATOM 1473 C C . ASP B 1 26 ? 4.801 -17.281 -4.797 1 87.75 26 ASP B C 1
ATOM 1475 O O . ASP B 1 26 ? 4.535 -16.281 -5.469 1 87.75 26 ASP B O 1
ATOM 1479 N N . GLY B 1 27 ? 5.766 -17.328 -3.811 1 90.5 27 GLY B N 1
ATOM 1480 C CA . GLY B 1 27 ? 6.496 -16.109 -3.498 1 90.5 27 GLY B CA 1
ATOM 1481 C C . GLY B 1 27 ? 6.305 -15.648 -2.064 1 90.5 27 GLY B C 1
ATOM 1482 O O . GLY B 1 27 ? 5.457 -16.172 -1.346 1 90.5 27 GLY B O 1
ATOM 1483 N N . THR B 1 28 ? 7.133 -14.758 -1.624 1 92.69 28 THR B N 1
ATOM 1484 C CA . THR B 1 28 ? 7.039 -14.133 -0.307 1 92.69 28 THR B CA 1
ATOM 1485 C C . THR B 1 28 ? 6.012 -13.008 -0.312 1 92.69 28 THR B C 1
ATOM 1487 O O . THR B 1 28 ? 5.953 -12.219 -1.258 1 92.69 28 THR B O 1
ATOM 1490 N N . PHE B 1 29 ? 5.219 -12.969 0.756 1 93.62 29 PHE B N 1
ATOM 1491 C CA . PHE B 1 29 ? 4.184 -11.953 0.851 1 93.62 29 PHE B CA 1
ATOM 1492 C C . PHE B 1 29 ? 4.754 -10.648 1.396 1 93.62 29 PHE B C 1
ATOM 1494 O O . PHE B 1 29 ? 5.504 -10.656 2.377 1 93.62 29 PHE B O 1
ATOM 1501 N N . TYR B 1 30 ? 4.43 -9.516 0.737 1 94.06 30 TYR B N 1
ATOM 1502 C CA . TYR B 1 30 ? 4.668 -8.156 1.218 1 94.06 30 TYR B CA 1
ATOM 1503 C C . TYR B 1 30 ? 3.396 -7.32 1.148 1 94.06 30 TYR B C 1
ATOM 1505 O O . TYR B 1 30 ? 2.709 -7.312 0.125 1 94.06 30 TYR B O 1
ATOM 1513 N N . SER B 1 31 ? 3.17 -6.621 2.244 1 93.12 31 SER B N 1
ATOM 1514 C CA . SER B 1 31 ? 1.975 -5.785 2.248 1 93.12 31 SER B CA 1
ATOM 1515 C C . SER B 1 31 ? 2.211 -4.48 1.492 1 93.12 31 SER B C 1
ATOM 1517 O O . SER B 1 31 ? 1.272 -3.889 0.958 1 93.12 31 SER B O 1
ATOM 1519 N N . THR B 1 32 ? 3.482 -4.039 1.54 1 94.44 32 THR B N 1
ATOM 1520 C CA . THR B 1 32 ? 3.824 -2.766 0.912 1 94.44 32 THR B CA 1
ATOM 1521 C C . THR B 1 32 ? 5.145 -2.875 0.154 1 94.44 32 THR B C 1
ATOM 1523 O O . THR B 1 32 ? 5.914 -3.814 0.367 1 94.44 32 THR B O 1
ATOM 1526 N N . VAL B 1 33 ? 5.336 -1.877 -0.705 1 95.81 33 VAL B N 1
ATOM 1527 C CA . VAL B 1 33 ? 6.621 -1.747 -1.38 1 95.81 33 VAL B CA 1
ATOM 1528 C C . VAL B 1 33 ? 7.734 -1.583 -0.345 1 95.81 33 VAL B C 1
ATOM 1530 O O . VAL B 1 33 ? 8.805 -2.188 -0.471 1 95.81 33 VAL B O 1
ATOM 1533 N N . GLN B 1 34 ? 7.461 -0.833 0.688 1 91.06 34 GLN B N 1
ATOM 1534 C CA . GLN B 1 34 ? 8.453 -0.612 1.735 1 91.06 34 GLN B CA 1
ATOM 1535 C C . GLN B 1 34 ? 8.812 -1.919 2.436 1 91.06 34 GLN B C 1
ATOM 1537 O O . GLN B 1 34 ? 9.984 -2.178 2.713 1 91.06 34 GLN B O 1
ATOM 1542 N N . ASP B 1 35 ? 7.812 -2.703 2.752 1 91.31 35 ASP B N 1
ATOM 1543 C CA . ASP B 1 35 ? 8.078 -4.008 3.352 1 91.31 35 ASP B CA 1
ATOM 1544 C C . ASP B 1 35 ? 9.008 -4.836 2.471 1 91.31 35 ASP B C 1
ATOM 1546 O O . ASP B 1 35 ? 9.898 -5.523 2.975 1 91.31 35 ASP B O 1
ATOM 1550 N N . CYS B 1 36 ? 8.703 -4.816 1.248 1 94.5 36 CYS B N 1
ATOM 1551 C CA . CYS B 1 36 ? 9.492 -5.57 0.28 1 94.5 36 CYS B CA 1
ATOM 1552 C C . CYS B 1 36 ? 10.938 -5.094 0.271 1 94.5 36 CYS B C 1
ATOM 1554 O O . CYS B 1 36 ? 11.867 -5.906 0.276 1 94.5 36 CYS B O 1
ATOM 1556 N N . ILE B 1 37 ? 11.172 -3.779 0.257 1 93.62 37 ILE B N 1
ATOM 1557 C CA . ILE B 1 37 ? 12.508 -3.201 0.284 1 93.62 37 ILE B CA 1
ATOM 1558 C C . ILE B 1 37 ? 13.195 -3.555 1.6 1 93.62 37 ILE B C 1
ATOM 1560 O O . ILE B 1 37 ? 14.359 -3.975 1.607 1 93.62 37 ILE B O 1
ATOM 1564 N N . ASP B 1 38 ? 12.414 -3.424 2.691 1 88.19 38 ASP B N 1
ATOM 1565 C CA . ASP B 1 38 ? 12.961 -3.758 4 1 88.19 38 ASP B CA 1
ATOM 1566 C C . ASP B 1 38 ? 13.328 -5.238 4.082 1 88.19 38 ASP B C 1
ATOM 1568 O O . ASP B 1 38 ? 14.148 -5.637 4.914 1 88.19 38 ASP B O 1
ATOM 1572 N N . GLY B 1 39 ? 12.641 -6.004 3.279 1 89.44 39 GLY B N 1
ATOM 1573 C CA . GLY B 1 39 ? 12.945 -7.422 3.197 1 89.44 39 GLY B CA 1
ATOM 1574 C C . GLY B 1 39 ? 14.219 -7.719 2.426 1 89.44 39 GLY B C 1
ATOM 1575 O O . GLY B 1 39 ? 14.609 -8.875 2.285 1 89.44 39 GLY B O 1
ATOM 1576 N N . GLY B 1 40 ? 14.875 -6.727 1.86 1 90.06 40 GLY B N 1
ATOM 1577 C CA . GLY B 1 40 ? 16.188 -6.895 1.245 1 90.06 40 GLY B CA 1
ATOM 1578 C C . GLY B 1 40 ? 16.141 -6.855 -0.27 1 90.06 40 GLY B C 1
ATOM 1579 O O . GLY B 1 40 ? 17.156 -7.047 -0.932 1 90.06 40 GLY B O 1
ATOM 1580 N N . ASN B 1 41 ? 14.992 -6.641 -0.818 1 92 41 ASN B N 1
ATOM 1581 C CA . ASN B 1 41 ? 14.852 -6.574 -2.27 1 92 41 ASN B CA 1
ATOM 1582 C C . ASN B 1 41 ? 15.125 -5.168 -2.797 1 92 41 ASN B C 1
ATOM 1584 O O . ASN B 1 41 ? 14.992 -4.191 -2.059 1 92 41 ASN B O 1
ATOM 1588 N N . ASN B 1 42 ? 15.477 -5.102 -4.047 1 91.5 42 ASN B N 1
ATOM 1589 C CA . ASN B 1 42 ? 15.695 -3.812 -4.699 1 91.5 42 ASN B CA 1
ATOM 1590 C C . ASN B 1 42 ? 14.391 -3.033 -4.848 1 91.5 42 ASN B C 1
ATOM 1592 O O . ASN B 1 42 ? 13.344 -3.615 -5.133 1 91.5 42 ASN B O 1
ATOM 1596 N N . SER B 1 43 ? 14.586 -1.686 -4.742 1 93.5 43 SER B N 1
ATOM 1597 C CA . SER B 1 43 ? 13.406 -0.834 -4.812 1 93.5 43 SER B CA 1
ATOM 1598 C C . SER B 1 43 ? 12.688 -1 -6.148 1 93.5 43 SER B C 1
ATOM 1600 O O . SER B 1 43 ? 11.453 -0.98 -6.203 1 93.5 43 SER B O 1
ATOM 1602 N N . ASP B 1 44 ? 13.453 -1.165 -7.23 1 93 44 ASP B N 1
ATOM 1603 C CA . ASP B 1 44 ? 12.844 -1.312 -8.547 1 93 44 ASP B CA 1
ATOM 1604 C C . ASP B 1 44 ? 12 -2.582 -8.625 1 93 44 ASP B C 1
ATOM 1606 O O . ASP B 1 44 ? 10.867 -2.553 -9.109 1 93 44 ASP B O 1
ATOM 1610 N N . ILE B 1 45 ? 12.531 -3.637 -8.133 1 93.44 45 ILE B N 1
ATOM 1611 C CA . ILE B 1 45 ? 11.836 -4.918 -8.133 1 93.44 45 ILE B CA 1
ATOM 1612 C C . ILE B 1 45 ? 10.562 -4.816 -7.289 1 93.44 45 ILE B C 1
ATOM 1614 O O . ILE B 1 45 ? 9.492 -5.266 -7.707 1 93.44 45 ILE B O 1
ATOM 1618 N N . CYS B 1 46 ? 10.664 -4.199 -6.137 1 95.56 46 CYS B N 1
ATOM 1619 C CA . CYS B 1 46 ? 9.539 -4.098 -5.211 1 95.56 46 CYS B CA 1
ATOM 1620 C C . CYS B 1 46 ? 8.438 -3.221 -5.789 1 95.56 46 CYS B C 1
ATOM 1622 O O . CYS B 1 46 ? 7.262 -3.582 -5.738 1 95.56 46 CYS B O 1
ATOM 1624 N N . ALA B 1 47 ? 8.852 -2.102 -6.344 1 95.38 47 ALA B N 1
ATOM 1625 C CA . ALA B 1 47 ? 7.863 -1.169 -6.875 1 95.38 47 ALA B CA 1
ATOM 1626 C C . ALA B 1 47 ? 7.16 -1.753 -8.102 1 95.38 47 ALA B C 1
ATOM 1628 O O . ALA B 1 47 ? 5.934 -1.699 -8.203 1 95.38 47 ALA B O 1
ATOM 1629 N N . HIS B 1 48 ? 7.906 -2.322 -8.984 1 93.88 48 HIS B N 1
ATOM 1630 C CA . HIS B 1 48 ? 7.293 -2.916 -10.164 1 93.88 48 HIS B CA 1
ATOM 1631 C C . HIS B 1 48 ? 6.469 -4.145 -9.805 1 93.88 48 HIS B C 1
ATOM 1633 O O . HIS B 1 48 ? 5.41 -4.383 -10.391 1 93.88 48 HIS B O 1
ATOM 1639 N N . GLY B 1 49 ? 7.02 -4.945 -8.859 1 95.31 49 GLY B N 1
ATOM 1640 C CA . GLY B 1 49 ? 6.238 -6.074 -8.383 1 95.31 49 GLY B CA 1
ATOM 1641 C C . GLY B 1 49 ? 4.875 -5.672 -7.852 1 95.31 49 GLY B C 1
ATOM 1642 O O . GLY B 1 49 ? 3.861 -6.27 -8.219 1 95.31 49 GLY B O 1
ATOM 1643 N N . TRP B 1 50 ? 4.84 -4.699 -7.035 1 96.19 50 TRP B N 1
ATOM 1644 C CA . TRP B 1 50 ? 3.588 -4.191 -6.484 1 96.19 50 TRP B CA 1
ATOM 1645 C C . TRP B 1 50 ? 2.689 -3.641 -7.586 1 96.19 50 TRP B C 1
ATOM 1647 O O . TRP B 1 50 ? 1.502 -3.965 -7.648 1 96.19 50 TRP B O 1
ATOM 1657 N N . ASN B 1 51 ? 3.223 -2.766 -8.422 1 94.56 51 ASN B N 1
ATOM 1658 C CA . ASN B 1 51 ? 2.43 -2.131 -9.469 1 94.56 51 ASN B CA 1
ATOM 1659 C C . ASN B 1 51 ? 1.82 -3.162 -10.406 1 94.56 51 ASN B C 1
ATOM 1661 O O . ASN B 1 51 ? 0.654 -3.047 -10.789 1 94.56 51 ASN B O 1
ATOM 1665 N N . ASN B 1 52 ? 2.621 -4.113 -10.766 1 93.12 52 ASN B N 1
ATOM 1666 C CA . ASN B 1 52 ? 2.123 -5.172 -11.648 1 93.12 52 ASN B CA 1
ATOM 1667 C C . ASN B 1 52 ? 1.038 -6 -10.961 1 93.12 52 ASN B C 1
ATOM 1669 O O . ASN B 1 52 ? 0.009 -6.301 -11.57 1 93.12 52 ASN B O 1
ATOM 1673 N N . ALA B 1 53 ? 1.315 -6.375 -9.742 1 95 53 ALA B N 1
ATOM 1674 C CA . ALA B 1 53 ? 0.328 -7.152 -9 1 95 53 ALA B CA 1
ATOM 1675 C C . ALA B 1 53 ? -0.975 -6.371 -8.836 1 95 53 ALA B C 1
ATOM 1677 O O . ALA B 1 53 ? -2.061 -6.922 -9.039 1 95 53 ALA B O 1
ATOM 1678 N N . LYS B 1 54 ? -0.874 -5.168 -8.484 1 95.62 54 LYS B N 1
ATOM 1679 C CA . LYS B 1 54 ? -2.043 -4.309 -8.32 1 95.62 54 LYS B CA 1
ATOM 1680 C C . LYS B 1 54 ? -2.816 -4.176 -9.625 1 95.62 54 LYS B C 1
ATOM 1682 O O . LYS B 1 54 ? -4.043 -4.297 -9.641 1 95.62 54 LYS B O 1
ATOM 1687 N N . ALA B 1 55 ? -2.111 -3.904 -10.695 1 93.25 55 ALA B N 1
ATOM 1688 C CA . ALA B 1 55 ? -2.752 -3.77 -12 1 93.25 55 ALA B CA 1
ATOM 1689 C C . ALA B 1 55 ? -3.469 -5.059 -12.391 1 93.25 55 ALA B C 1
ATOM 1691 O O . ALA B 1 55 ? -4.602 -5.023 -12.883 1 93.25 55 ALA B O 1
ATOM 1692 N N . ALA B 1 56 ? -2.799 -6.156 -12.195 1 91 56 ALA B N 1
ATOM 1693 C CA . ALA B 1 56 ? -3.408 -7.445 -12.508 1 91 56 ALA B CA 1
ATOM 1694 C C . ALA B 1 56 ? -4.668 -7.676 -11.68 1 91 56 ALA B C 1
ATOM 1696 O O . ALA B 1 56 ? -5.68 -8.164 -12.195 1 91 56 ALA B O 1
ATOM 1697 N N . PHE B 1 57 ? -4.574 -7.359 -10.453 1 93.88 57 PHE B N 1
ATOM 1698 C CA . PHE B 1 57 ? -5.723 -7.531 -9.57 1 93.88 57 PHE B CA 1
ATOM 1699 C C . PHE B 1 57 ? -6.926 -6.754 -10.086 1 93.88 57 PHE B C 1
ATOM 1701 O O . PHE B 1 57 ? -8 -7.32 -10.281 1 93.88 57 PHE B O 1
ATOM 1708 N N . TYR B 1 58 ? -6.742 -5.527 -10.344 1 94.12 58 TYR B N 1
ATOM 1709 C CA . TYR B 1 58 ? -7.883 -4.68 -10.68 1 94.12 58 TYR B CA 1
ATOM 1710 C C . TYR B 1 58 ? -8.336 -4.918 -12.109 1 94.12 58 TYR B C 1
ATOM 1712 O O . TYR B 1 58 ? -9.477 -4.602 -12.469 1 94.12 58 TYR B O 1
ATOM 1720 N N . ALA B 1 59 ? -7.453 -5.453 -12.914 1 91.44 59 ALA B N 1
ATOM 1721 C CA . ALA B 1 59 ? -7.875 -5.887 -14.242 1 91.44 59 ALA B CA 1
ATOM 1722 C C . ALA B 1 59 ? -8.836 -7.066 -14.156 1 91.44 59 ALA B C 1
ATOM 1724 O O . ALA B 1 59 ? -9.711 -7.23 -15.008 1 91.44 59 ALA B O 1
ATOM 1725 N N . ASP B 1 60 ? -8.727 -7.848 -13.078 1 89.19 60 ASP B N 1
ATOM 1726 C CA . ASP B 1 60 ? -9.5 -9.086 -12.953 1 89.19 60 ASP B CA 1
ATOM 1727 C C . ASP B 1 60 ? -10.766 -8.859 -12.133 1 89.19 60 ASP B C 1
ATOM 1729 O O . ASP B 1 60 ? -11.656 -9.719 -12.117 1 89.19 60 ASP B O 1
ATOM 1733 N N . VAL B 1 61 ? -10.805 -7.82 -11.453 1 92.31 61 VAL B N 1
ATOM 1734 C CA . VAL B 1 61 ? -11.984 -7.523 -10.641 1 92.31 61 VAL B CA 1
ATOM 1735 C C . VAL B 1 61 ? -13.164 -7.211 -11.555 1 92.31 61 VAL B C 1
ATOM 1737 O O . VAL B 1 61 ? -13.055 -6.41 -12.484 1 92.31 61 VAL B O 1
ATOM 1740 N N . PRO B 1 62 ? -14.32 -7.863 -11.312 1 93.19 62 PRO B N 1
ATOM 1741 C CA . PRO B 1 62 ? -15.508 -7.531 -12.109 1 93.19 62 PRO B CA 1
ATOM 1742 C C . PRO B 1 62 ? -15.852 -6.043 -12.07 1 93.19 62 PRO B C 1
ATOM 1744 O O . PRO B 1 62 ? -15.664 -5.395 -11.039 1 93.19 62 PRO B O 1
ATOM 1747 N N . LYS B 1 63 ? -16.422 -5.57 -13.18 1 93.94 63 LYS B N 1
ATOM 1748 C CA . LYS B 1 63 ? -16.781 -4.156 -13.273 1 93.94 63 LYS B CA 1
ATOM 1749 C C . LYS B 1 63 ? -18.203 -3.922 -12.766 1 93.94 63 LYS B C 1
ATOM 1751 O O . LYS B 1 63 ? -18.984 -4.867 -12.633 1 93.94 63 LYS B O 1
ATOM 1756 N N . ASN B 1 64 ? -18.469 -2.664 -12.375 1 95.94 64 ASN B N 1
ATOM 1757 C CA . ASN B 1 64 ? -19.797 -2.186 -11.992 1 95.94 64 ASN B CA 1
ATOM 1758 C C . ASN B 1 64 ? -20.391 -3.039 -10.883 1 95.94 64 ASN B C 1
ATOM 1760 O O . ASN B 1 64 ? -21.578 -3.406 -10.945 1 95.94 64 ASN B O 1
ATOM 1764 N N . MET B 1 65 ? -19.578 -3.418 -9.953 1 97 65 MET B N 1
ATOM 1765 C CA . MET B 1 65 ? -20.094 -4.219 -8.852 1 97 65 MET B CA 1
ATOM 1766 C C . MET B 1 65 ? -20.891 -3.355 -7.871 1 97 65 MET B C 1
ATOM 1768 O O . MET B 1 65 ? -20.484 -2.23 -7.566 1 97 65 MET B O 1
ATOM 1772 N N . THR B 1 66 ? -22.016 -3.91 -7.461 1 97.5 66 THR B N 1
ATOM 1773 C CA . THR B 1 66 ? -22.672 -3.336 -6.293 1 97.5 66 THR B CA 1
ATOM 1774 C C . THR B 1 66 ? -21.875 -3.639 -5.023 1 97.5 66 THR B C 1
ATOM 1776 O O . THR B 1 66 ? -20.969 -4.477 -5.035 1 97.5 66 THR B O 1
ATOM 1779 N N . GLN B 1 67 ? -22.25 -2.924 -3.965 1 96.75 67 GLN B N 1
ATOM 1780 C CA . GLN B 1 67 ? -21.609 -3.189 -2.682 1 96.75 67 GLN B CA 1
ATOM 1781 C C . GLN B 1 67 ? -21.781 -4.645 -2.266 1 96.75 67 GLN B C 1
ATOM 1783 O O . GLN B 1 67 ? -20.828 -5.297 -1.839 1 96.75 67 GLN B O 1
ATOM 1788 N N . GLN B 1 68 ? -23 -5.148 -2.41 1 97.56 68 GLN B N 1
ATOM 1789 C CA . GLN B 1 68 ? -23.344 -6.504 -1.994 1 97.56 68 GLN B CA 1
ATOM 1790 C C . GLN B 1 68 ? -22.547 -7.535 -2.799 1 97.56 68 GLN B C 1
ATOM 1792 O O . GLN B 1 68 ? -22.016 -8.492 -2.236 1 97.56 68 GLN B O 1
ATOM 1797 N N . ASN B 1 69 ? -22.469 -7.324 -4.062 1 97.31 69 ASN B N 1
ATOM 1798 C CA . ASN B 1 69 ? -21.719 -8.25 -4.918 1 97.31 69 ASN B CA 1
ATOM 1799 C C . ASN B 1 69 ? -20.234 -8.258 -4.578 1 97.31 69 ASN B C 1
ATOM 1801 O O . ASN B 1 69 ? -19.609 -9.32 -4.547 1 97.31 69 ASN B O 1
ATOM 1805 N N . CYS B 1 70 ? -19.734 -7.125 -4.34 1 97.38 70 CYS B N 1
ATOM 1806 C CA . CYS B 1 70 ? -18.328 -7.027 -3.975 1 97.38 70 CYS B CA 1
ATOM 1807 C C . CYS B 1 70 ? -18.047 -7.734 -2.652 1 97.38 70 CYS B C 1
ATOM 1809 O O . CYS B 1 70 ? -17.156 -8.562 -2.561 1 97.38 70 CYS B O 1
ATOM 1811 N N . GLN B 1 71 ? -18.938 -7.48 -1.722 1 96.25 71 GLN B N 1
ATOM 1812 C CA . GLN B 1 71 ? -18.719 -7.988 -0.371 1 96.25 71 GLN B CA 1
ATOM 1813 C C . GLN B 1 71 ? -19.016 -9.484 -0.289 1 96.25 71 GLN B C 1
ATOM 1815 O O . GLN B 1 71 ? -18.688 -10.141 0.699 1 96.25 71 GLN B O 1
ATOM 1820 N N . SER B 1 72 ? -19.609 -9.992 -1.293 1 96.19 72 SER B N 1
ATOM 1821 C CA . SER B 1 72 ? -19.828 -11.438 -1.329 1 96.19 72 SER B CA 1
ATOM 1822 C C . SER B 1 72 ? -18.562 -12.188 -1.724 1 96.19 72 SER B C 1
ATOM 1824 O O . SER B 1 72 ? -18.469 -13.398 -1.543 1 96.19 72 SER B O 1
ATOM 1826 N N . LYS B 1 73 ? -17.594 -11.508 -2.244 1 94.06 73 LYS B N 1
ATOM 1827 C CA . LYS B 1 73 ? -16.406 -12.156 -2.764 1 94.06 73 LYS B CA 1
ATOM 1828 C C . LYS B 1 73 ? -15.156 -11.688 -2.021 1 94.06 73 LYS B C 1
ATOM 1830 O O . LYS B 1 73 ? -14.18 -12.43 -1.907 1 94.06 73 LYS B O 1
ATOM 1835 N N . TYR B 1 74 ? -15.234 -10.5 -1.537 1 95.81 74 TYR B N 1
ATOM 1836 C CA . TYR B 1 74 ? -14.07 -9.875 -0.924 1 95.81 74 TYR B CA 1
ATOM 1837 C C . TYR B 1 74 ? -14.406 -9.344 0.466 1 95.81 74 TYR B C 1
ATOM 1839 O O . TYR B 1 74 ? -15.508 -8.844 0.699 1 95.81 74 TYR B O 1
ATOM 1847 N N . GLU B 1 75 ? -13.445 -9.422 1.336 1 94.44 75 GLU B N 1
ATOM 1848 C CA . GLU B 1 75 ? -13.672 -8.961 2.705 1 94.44 75 GLU B CA 1
ATOM 1849 C C . GLU B 1 75 ? -13.914 -7.457 2.752 1 94.44 75 GLU B C 1
ATOM 1851 O O . GLU B 1 75 ? -14.789 -6.988 3.48 1 94.44 75 GLU B O 1
ATOM 1856 N N . ASN B 1 76 ? -13.062 -6.746 2.051 1 95.19 76 ASN B N 1
ATOM 1857 C CA . ASN B 1 76 ? -13.133 -5.289 2.115 1 95.19 76 ASN B CA 1
ATOM 1858 C C . ASN B 1 76 ? -13.359 -4.676 0.736 1 95.19 76 ASN B C 1
ATOM 1860 O O . ASN B 1 76 ? -12.633 -4.98 -0.209 1 95.19 76 ASN B O 1
ATOM 1864 N N . CYS B 1 77 ? -14.398 -3.859 0.7 1 97.06 77 CYS B N 1
ATOM 1865 C CA . CYS B 1 77 ? -14.766 -3.146 -0.518 1 97.06 77 CYS B CA 1
ATOM 1866 C C . CYS B 1 77 ? -14.992 -1.665 -0.236 1 97.06 77 CYS B C 1
ATOM 1868 O O . CYS B 1 77 ? -15.289 -1.283 0.896 1 97.06 77 CYS B O 1
ATOM 1870 N N . TYR B 1 78 ? -14.734 -0.847 -1.226 1 95.19 78 TYR B N 1
ATOM 1871 C CA . TYR B 1 78 ? -15.055 0.576 -1.156 1 95.19 78 TYR B CA 1
ATOM 1872 C C . TYR B 1 78 ? -15.586 1.081 -2.492 1 95.19 78 TYR B C 1
ATOM 1874 O O . TYR B 1 78 ? -15.414 0.426 -3.523 1 95.19 78 TYR B O 1
ATOM 1882 N N . TYR B 1 79 ? -16.281 2.211 -2.395 1 94.25 79 TYR B N 1
ATOM 1883 C CA . TYR B 1 79 ? -16.812 2.783 -3.629 1 94.25 79 TYR B CA 1
ATOM 1884 C C . TYR B 1 79 ? -15.766 3.654 -4.316 1 94.25 79 TYR B C 1
ATOM 1886 O O . TYR B 1 79 ? -15.297 4.637 -3.74 1 94.25 79 TYR B O 1
ATOM 1894 N N . ASP B 1 80 ? -15.344 3.238 -5.484 1 93.69 80 ASP B N 1
ATOM 1895 C CA . ASP B 1 80 ? -14.406 4.008 -6.293 1 93.69 80 ASP B CA 1
ATOM 1896 C C . ASP B 1 80 ? -15.141 4.992 -7.199 1 93.69 80 ASP B C 1
ATOM 1898 O O . ASP B 1 80 ? -15.828 4.586 -8.141 1 93.69 80 ASP B O 1
ATOM 1902 N N . ASN B 1 81 ? -14.867 6.285 -6.969 1 89.31 81 ASN B N 1
ATOM 1903 C CA . ASN B 1 81 ? -15.578 7.324 -7.711 1 89.31 81 ASN B CA 1
ATOM 1904 C C . ASN B 1 81 ? -15.125 7.383 -9.164 1 89.31 81 ASN B C 1
ATOM 1906 O O . ASN B 1 81 ? -15.883 7.793 -10.039 1 89.31 81 ASN B O 1
ATOM 1910 N N . VAL B 1 82 ? -13.922 6.984 -9.43 1 89.94 82 VAL B N 1
ATOM 1911 C CA . VAL B 1 82 ? -13.383 7.008 -10.789 1 89.94 82 VAL B CA 1
ATOM 1912 C C . VAL B 1 82 ? -13.992 5.871 -11.609 1 89.94 82 VAL B C 1
ATOM 1914 O O . VAL B 1 82 ? -14.531 6.098 -12.695 1 89.94 82 VAL B O 1
ATOM 1917 N N . GLU B 1 83 ? -14.008 4.684 -11.008 1 92 83 GLU B N 1
ATOM 1918 C CA . GLU B 1 83 ? -14.547 3.504 -11.68 1 92 83 GLU B CA 1
ATOM 1919 C C . GLU B 1 83 ? -16.062 3.449 -11.562 1 92 83 GLU B C 1
ATOM 1921 O O . GLU B 1 83 ? -16.719 2.682 -12.273 1 92 83 GLU B O 1
ATOM 1926 N N . GLN B 1 84 ? -16.625 4.309 -10.695 1 93.69 84 GLN B N 1
ATOM 1927 C CA . GLN B 1 84 ? -18.047 4.277 -10.375 1 93.69 84 GLN B CA 1
ATOM 1928 C C . GLN B 1 84 ? -18.516 2.861 -10.055 1 93.69 84 GLN B C 1
ATOM 1930 O O . GLN B 1 84 ? -19.484 2.375 -10.633 1 93.69 84 GLN B O 1
ATOM 1935 N N . SER B 1 85 ? -17.844 2.225 -9.258 1 96.75 85 SER B N 1
ATOM 1936 C CA . SER B 1 85 ? -18.031 0.826 -8.891 1 96.75 85 SER B CA 1
ATOM 1937 C C . SER B 1 85 ? -17.484 0.536 -7.5 1 96.75 85 SER B C 1
ATOM 1939 O O . SER B 1 85 ? -16.562 1.222 -7.035 1 96.75 85 SER B O 1
ATOM 1941 N N . TRP B 1 86 ? -18.203 -0.391 -6.855 1 96.62 86 TRP B N 1
ATOM 1942 C CA . TRP B 1 86 ? -17.562 -0.958 -5.668 1 96.62 86 TRP B CA 1
ATOM 1943 C C . TRP B 1 86 ? -16.438 -1.901 -6.051 1 96.62 86 TRP B C 1
ATOM 1945 O O . TRP B 1 86 ? -16.594 -2.764 -6.918 1 96.62 86 TRP B O 1
ATOM 1955 N N . ILE B 1 87 ? -15.273 -1.666 -5.453 1 96.81 87 ILE B N 1
ATOM 1956 C CA . ILE B 1 87 ? -14.117 -2.496 -5.789 1 96.81 87 ILE B CA 1
ATOM 1957 C C . ILE B 1 87 ? -13.453 -2.994 -4.512 1 96.81 87 ILE B C 1
ATOM 1959 O O . ILE B 1 87 ? -13.547 -2.355 -3.461 1 96.81 87 ILE B O 1
ATOM 1963 N N . PRO B 1 88 ? -12.82 -4.172 -4.527 1 97.06 88 PRO B N 1
ATOM 1964 C CA . PRO B 1 88 ? -12.133 -4.723 -3.355 1 97.06 88 PRO B CA 1
ATOM 1965 C C . PRO B 1 88 ? -10.773 -4.07 -3.104 1 97.06 88 PRO B C 1
ATOM 1967 O O . PRO B 1 88 ? -10.219 -3.436 -4 1 97.06 88 PRO B O 1
ATOM 1970 N N . VAL B 1 89 ? -10.336 -4.246 -1.909 1 95.69 89 VAL B N 1
ATOM 1971 C CA . VAL B 1 89 ? -9.023 -3.766 -1.503 1 95.69 89 VAL B CA 1
ATOM 1972 C C . VAL B 1 89 ? -7.977 -4.855 -1.737 1 95.69 89 VAL B C 1
ATOM 1974 O O . VAL B 1 89 ? -8.164 -6 -1.328 1 95.69 89 VAL B O 1
ATOM 1977 N N . VAL B 1 90 ? -6.914 -4.488 -2.48 1 95.75 90 VAL B N 1
ATOM 1978 C CA . VAL B 1 90 ? -5.766 -5.383 -2.592 1 95.75 90 VAL B CA 1
ATOM 1979 C C . VAL B 1 90 ? -4.941 -5.324 -1.309 1 95.75 90 VAL B C 1
ATOM 1981 O O . VAL B 1 90 ? -4.738 -4.246 -0.74 1 95.75 90 VAL B O 1
ATOM 1984 N N . SER B 1 91 ? -4.438 -6.441 -0.818 1 94.12 91 SER B N 1
ATOM 1985 C CA . SER B 1 91 ? -3.814 -6.504 0.5 1 94.12 91 SER B CA 1
ATOM 1986 C C . SER B 1 91 ? -2.297 -6.594 0.389 1 94.12 91 SER B C 1
ATOM 1988 O O . SER B 1 91 ? -1.588 -6.488 1.392 1 94.12 91 SER B O 1
ATOM 1990 N N . GLY B 1 92 ? -1.805 -6.777 -0.72 1 95.75 92 GLY B N 1
ATOM 1991 C CA . GLY B 1 92 ? -0.377 -6.938 -0.945 1 95.75 92 GLY B CA 1
ATOM 1992 C C . GLY B 1 92 ? -0.056 -7.781 -2.164 1 95.75 92 GLY B C 1
ATOM 1993 O O . GLY B 1 92 ? -0.862 -7.867 -3.094 1 95.75 92 GLY B O 1
ATOM 1994 N N . PHE B 1 93 ? 1.18 -8.281 -2.113 1 95.94 93 PHE B N 1
ATOM 1995 C CA . PHE B 1 93 ? 1.609 -9.07 -3.264 1 95.94 93 PHE B CA 1
ATOM 1996 C C . PHE B 1 93 ? 2.637 -10.117 -2.852 1 95.94 93 PHE B C 1
ATOM 1998 O O . PHE B 1 93 ? 3.338 -9.945 -1.852 1 95.94 93 PHE B O 1
ATOM 2005 N N . LEU B 1 94 ? 2.59 -11.188 -3.529 1 94.38 94 LEU B N 1
ATOM 2006 C CA . LEU B 1 94 ? 3.664 -12.172 -3.469 1 94.38 94 LEU B CA 1
ATOM 2007 C C . LEU B 1 94 ? 4.75 -11.852 -4.496 1 94.38 94 LEU B C 1
ATOM 2009 O O . LEU B 1 94 ? 4.445 -11.492 -5.633 1 94.38 94 LEU B O 1
ATOM 2013 N N . LEU B 1 95 ? 5.938 -11.914 -4.086 1 94.38 95 LEU B N 1
ATOM 2014 C CA . LEU B 1 95 ? 7.078 -11.711 -4.973 1 94.38 95 LEU B CA 1
ATOM 2015 C C . LEU B 1 95 ? 7.941 -12.961 -5.043 1 94.38 95 LEU B C 1
ATOM 2017 O O . LEU B 1 95 ? 8.344 -13.5 -4.008 1 94.38 95 LEU B O 1
ATOM 2021 N N . SER B 1 96 ? 8.094 -13.391 -6.234 1 90.69 96 SER B N 1
ATOM 2022 C CA . SER B 1 96 ? 8.93 -14.57 -6.465 1 90.69 96 SER B CA 1
ATOM 2023 C C . SER B 1 96 ? 10.031 -14.273 -7.477 1 90.69 96 SER B C 1
ATOM 2025 O O . SER B 1 96 ? 9.781 -13.625 -8.5 1 90.69 96 SER B O 1
ATOM 2027 N N . ARG B 1 97 ? 11.203 -14.688 -7.113 1 85.19 97 ARG B N 1
ATOM 2028 C CA . ARG B 1 97 ? 12.328 -14.562 -8.039 1 85.19 97 ARG B CA 1
ATOM 2029 C C . ARG B 1 97 ? 12.508 -15.836 -8.852 1 85.19 97 ARG B C 1
ATOM 2031 O O . ARG B 1 97 ? 13.227 -15.836 -9.852 1 85.19 97 ARG B O 1
ATOM 2038 N N . VAL B 1 98 ? 11.969 -16.828 -8.336 1 80 98 VAL B N 1
ATOM 2039 C CA . VAL B 1 98 ? 12 -18.094 -9.07 1 80 98 VAL B CA 1
ATOM 2040 C C . VAL B 1 98 ? 10.734 -18.234 -9.914 1 80 98 VAL B C 1
ATOM 2042 O O . VAL B 1 98 ? 9.641 -18.422 -9.383 1 80 98 VAL B O 1
ATOM 2045 N N . ILE B 1 99 ? 11.016 -18.125 -11.172 1 79.69 99 ILE B N 1
ATOM 2046 C CA . ILE B 1 99 ? 9.875 -18.188 -12.086 1 79.69 99 ILE B CA 1
ATOM 2047 C C . ILE B 1 99 ? 9.586 -19.641 -12.445 1 79.69 99 ILE B C 1
ATOM 2049 O O . ILE B 1 99 ? 10.477 -20.375 -12.875 1 79.69 99 ILE B O 1
ATOM 2053 N N . ARG B 1 100 ? 8.438 -19.922 -12.117 1 78.25 100 ARG B N 1
ATOM 2054 C CA . ARG B 1 100 ? 7.945 -21.219 -12.57 1 78.25 100 ARG B CA 1
ATOM 2055 C C . ARG B 1 100 ? 7.062 -21.062 -13.805 1 78.25 100 ARG B C 1
ATOM 2057 O O . ARG B 1 100 ? 5.934 -20.578 -13.711 1 78.25 100 ARG B O 1
ATOM 2064 N N . LYS B 1 101 ? 7.609 -21.469 -14.914 1 75 101 LYS B N 1
ATOM 2065 C CA . LYS B 1 101 ? 6.988 -21.234 -16.203 1 75 101 LYS B CA 1
ATOM 2066 C C . LYS B 1 101 ? 5.566 -21.781 -16.25 1 75 101 LYS B C 1
ATOM 2068 O O . LYS B 1 101 ? 4.668 -21.141 -16.812 1 75 101 LYS B O 1
ATOM 2073 N N . ASP B 1 102 ? 5.328 -22.844 -15.68 1 73.44 102 ASP B N 1
ATOM 2074 C CA . ASP B 1 102 ? 4.023 -23.5 -15.742 1 73.44 102 ASP B CA 1
ATOM 2075 C C . ASP B 1 102 ? 3.01 -22.797 -14.844 1 73.44 102 ASP B C 1
ATOM 2077 O O . ASP B 1 102 ? 1.802 -23 -14.984 1 73.44 102 ASP B O 1
ATOM 2081 N N . ARG B 1 103 ? 3.469 -21.844 -13.992 1 73.44 103 ARG B N 1
ATOM 2082 C CA . ARG B 1 103 ? 2.584 -21.266 -12.992 1 73.44 103 ARG B CA 1
ATOM 2083 C C . ARG B 1 103 ? 2.604 -19.75 -13.062 1 73.44 103 ARG B C 1
ATOM 2085 O O . ARG B 1 103 ? 1.58 -19.094 -12.836 1 73.44 103 ARG B O 1
ATOM 2092 N N . ASP B 1 104 ? 3.721 -19.156 -13.508 1 76.88 104 ASP B N 1
ATOM 2093 C CA . ASP B 1 104 ? 3.92 -17.734 -13.266 1 76.88 104 ASP B CA 1
ATOM 2094 C C . ASP B 1 104 ? 3.967 -16.953 -14.57 1 76.88 104 ASP B C 1
ATOM 2096 O O . ASP B 1 104 ? 3.943 -15.719 -14.57 1 76.88 104 ASP B O 1
ATOM 2100 N N . GLU B 1 105 ? 3.91 -17.531 -15.734 1 74.81 105 GLU B N 1
ATOM 2101 C CA . GLU B 1 105 ? 4.117 -16.844 -17 1 74.81 105 GLU B CA 1
ATOM 2102 C C . GLU B 1 105 ? 3.186 -15.648 -17.141 1 74.81 105 GLU B C 1
ATOM 2104 O O . GLU B 1 105 ? 3.586 -14.602 -17.656 1 74.81 105 GLU B O 1
ATOM 2109 N N . GLN B 1 106 ? 2.006 -15.703 -16.609 1 73.94 106 GLN B N 1
ATOM 2110 C CA . GLN B 1 106 ? 1.043 -14.625 -16.766 1 73.94 106 GLN B CA 1
ATOM 2111 C C . GLN B 1 106 ? 1.383 -13.453 -15.844 1 73.94 106 GLN B C 1
ATOM 2113 O O . GLN B 1 106 ? 0.915 -12.328 -16.062 1 73.94 106 GLN B O 1
ATOM 2118 N N . PHE B 1 107 ? 2.27 -13.641 -14.945 1 77.56 107 PHE B N 1
ATOM 2119 C CA . PHE B 1 107 ? 2.539 -12.617 -13.945 1 77.56 107 PHE B CA 1
ATOM 2120 C C . PHE B 1 107 ? 4.031 -12.312 -13.867 1 77.56 107 PHE B C 1
ATOM 2122 O O . PHE B 1 107 ? 4.523 -11.836 -12.844 1 77.56 107 PHE B O 1
ATOM 2129 N N . VAL B 1 108 ? 4.738 -12.57 -14.93 1 82.44 108 VAL B N 1
ATOM 2130 C CA . VAL B 1 108 ? 6.188 -12.398 -14.969 1 82.44 108 VAL B CA 1
ATOM 2131 C C . VAL B 1 108 ? 6.531 -11.055 -15.609 1 82.44 108 VAL B C 1
ATOM 2133 O O . VAL B 1 108 ? 5.895 -10.648 -16.578 1 82.44 108 VAL B O 1
ATOM 2136 N N . TYR B 1 109 ? 7.562 -10.406 -15.055 1 82 109 TYR B N 1
ATOM 2137 C CA . TYR B 1 109 ? 8.133 -9.18 -15.602 1 82 109 TYR B CA 1
ATOM 2138 C C . TYR B 1 109 ? 9.641 -9.148 -15.422 1 82 109 TYR B C 1
ATOM 2140 O O . TYR B 1 109 ? 10.203 -9.977 -14.695 1 82 109 TYR B O 1
ATOM 2148 N N . ASN B 1 110 ? 10.242 -8.328 -16.281 1 82.12 110 ASN B N 1
ATOM 2149 C CA . ASN B 1 110 ? 11.703 -8.227 -16.234 1 82.12 110 ASN B CA 1
ATOM 2150 C C . ASN B 1 110 ? 12.148 -6.895 -15.641 1 82.12 110 ASN B C 1
ATOM 2152 O O . ASN B 1 110 ? 11.555 -5.852 -15.914 1 82.12 110 ASN B O 1
ATOM 2156 N N . SER B 1 111 ? 13.016 -6.926 -14.641 1 78.5 111 SER B N 1
ATOM 2157 C CA . SER B 1 111 ? 13.664 -5.742 -14.078 1 78.5 111 SER B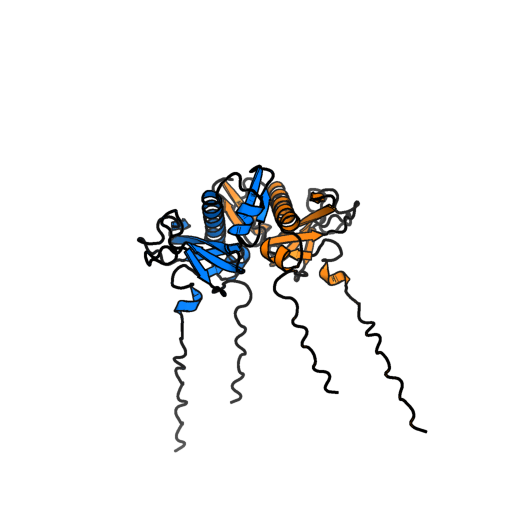 CA 1
ATOM 2158 C C . SER B 1 111 ? 15.172 -5.945 -13.961 1 78.5 111 SER B C 1
ATOM 2160 O O . SER B 1 111 ? 15.633 -6.848 -13.25 1 78.5 111 SER B O 1
ATOM 2162 N N . GLY B 1 112 ? 16.062 -5.023 -14.68 1 76.12 112 GLY B N 1
ATOM 2163 C CA . GLY B 1 112 ? 17.516 -5.086 -14.609 1 76.12 112 GLY B CA 1
ATOM 2164 C C . GLY B 1 112 ? 18.078 -6.41 -15.086 1 76.12 112 GLY B C 1
ATOM 2165 O O . GLY B 1 112 ? 19.047 -6.922 -14.516 1 76.12 112 GLY B O 1
ATOM 2166 N N . GLY B 1 113 ? 17.375 -7.125 -15.867 1 78.56 113 GLY B N 1
ATOM 2167 C CA . GLY B 1 113 ? 17.875 -8.383 -16.406 1 78.56 113 GLY B CA 1
ATOM 2168 C C . GLY B 1 113 ? 17.375 -9.594 -15.656 1 78.56 113 GLY B C 1
ATOM 2169 O O . GLY B 1 113 ? 17.656 -10.734 -16.031 1 78.56 113 GLY B O 1
ATOM 2170 N N . SER B 1 114 ? 16.703 -9.367 -14.555 1 83.25 114 SER B N 1
ATOM 2171 C CA . SER B 1 114 ? 16.156 -10.477 -13.781 1 83.25 114 SER B CA 1
ATOM 2172 C C . SER B 1 114 ? 14.641 -10.57 -13.938 1 83.25 114 SER B C 1
ATOM 2174 O O . SER B 1 114 ? 13.961 -9.547 -14.07 1 83.25 114 SER B O 1
ATOM 2176 N N . SER B 1 115 ? 14.234 -11.828 -14.039 1 88.06 115 SER B N 1
ATOM 2177 C CA . SER B 1 115 ? 12.797 -12.07 -14.156 1 88.06 115 SER B CA 1
ATOM 2178 C C . SER B 1 115 ? 12.156 -12.281 -12.789 1 88.06 115 SER B C 1
ATOM 2180 O O . SER B 1 115 ? 12.719 -12.969 -11.93 1 88.06 115 SER B O 1
ATOM 2182 N N . PHE B 1 116 ? 11.07 -11.633 -12.602 1 90.69 116 PHE B N 1
ATOM 2183 C CA . PHE B 1 116 ? 10.312 -11.742 -11.359 1 90.69 116 PHE B CA 1
ATOM 2184 C C . PHE B 1 116 ? 8.844 -12.016 -11.648 1 90.69 116 PHE B C 1
ATOM 2186 O O . PHE B 1 116 ? 8.336 -11.664 -12.719 1 90.69 116 PHE B O 1
ATOM 2193 N N . ALA B 1 117 ? 8.281 -12.781 -10.742 1 90.81 117 ALA B N 1
ATOM 2194 C CA . ALA B 1 117 ? 6.832 -12.945 -10.766 1 90.81 117 ALA B CA 1
ATOM 2195 C C . ALA B 1 117 ? 6.191 -12.328 -9.531 1 90.81 117 ALA B C 1
ATOM 2197 O O . ALA B 1 117 ? 6.734 -12.422 -8.43 1 90.81 117 ALA B O 1
ATOM 2198 N N . SER B 1 118 ? 5.156 -11.641 -9.781 1 93.62 118 SER B N 1
ATOM 2199 C CA . SER B 1 118 ? 4.391 -11.102 -8.664 1 93.62 118 SER B CA 1
ATOM 2200 C C . SER B 1 118 ? 2.908 -11.438 -8.797 1 93.62 118 SER B C 1
ATOM 2202 O O . SER B 1 118 ? 2.389 -11.555 -9.914 1 93.62 118 SER B O 1
ATOM 2204 N N . ARG B 1 119 ? 2.229 -11.648 -7.641 1 93.38 119 ARG B N 1
ATOM 2205 C CA . ARG B 1 119 ? 0.809 -11.977 -7.57 1 93.38 119 ARG B CA 1
ATOM 2206 C C . ARG B 1 119 ? 0.098 -11.117 -6.531 1 93.38 119 ARG B C 1
ATOM 2208 O O . ARG B 1 119 ? 0.598 -10.938 -5.418 1 93.38 119 ARG B O 1
ATOM 2215 N N . PRO B 1 120 ? -1 -10.602 -7.008 1 95.44 120 PRO B N 1
ATOM 2216 C CA . PRO B 1 120 ? -1.747 -9.859 -5.996 1 95.44 120 PRO B CA 1
ATOM 2217 C C . PRO B 1 120 ? -2.334 -10.758 -4.91 1 95.44 120 PRO B C 1
ATOM 2219 O O . PRO B 1 120 ? -2.693 -11.906 -5.184 1 95.44 120 PRO B O 1
ATOM 2222 N N . VAL B 1 121 ? -2.375 -10.266 -3.746 1 94.25 121 VAL B N 1
ATOM 2223 C CA . VAL B 1 121 ? -3.006 -10.922 -2.611 1 94.25 121 VAL B CA 1
ATOM 2224 C C . VAL B 1 121 ? -4.164 -10.078 -2.094 1 94.25 121 VAL B C 1
ATOM 2226 O O . VAL B 1 121 ? -4.051 -8.852 -1.998 1 94.25 121 VAL B O 1
ATOM 2229 N N . TRP B 1 122 ? -5.301 -10.719 -1.896 1 95.06 122 TRP B N 1
ATOM 2230 C CA . TRP B 1 122 ? -6.445 -10.047 -1.293 1 95.06 122 TRP B CA 1
ATOM 2231 C C . TRP B 1 122 ? -7.047 -10.891 -0.174 1 95.06 122 TRP B C 1
ATOM 2233 O O . TRP B 1 122 ? -6.625 -12.023 0.049 1 95.06 122 TRP B O 1
ATOM 2243 N N . ARG B 1 123 ? -7.926 -10.273 0.562 1 92.94 123 ARG B N 1
ATOM 2244 C CA . ARG B 1 123 ? -8.641 -11.008 1.598 1 92.94 123 ARG B CA 1
ATOM 2245 C C . ARG B 1 123 ? -10.023 -11.43 1.111 1 92.94 123 ARG B C 1
ATOM 2247 O O . ARG B 1 123 ? -10.781 -10.609 0.581 1 92.94 123 ARG B O 1
ATOM 2254 N N . ASN B 1 124 ? -10.289 -12.688 1.284 1 93.5 124 ASN B N 1
ATOM 2255 C CA . ASN B 1 124 ? -11.625 -13.164 0.931 1 93.5 124 ASN B CA 1
ATOM 2256 C C . ASN B 1 124 ? -12.617 -12.938 2.068 1 93.5 124 ASN B C 1
ATOM 2258 O O . ASN B 1 124 ? -12.281 -12.32 3.078 1 93.5 124 ASN B O 1
ATOM 2262 N N . THR B 1 125 ? -13.82 -13.406 1.863 1 93.5 125 THR B N 1
ATOM 2263 C CA . THR B 1 125 ? -14.898 -13.078 2.787 1 93.5 125 THR B CA 1
ATOM 2264 C C . THR B 1 125 ? -14.656 -13.719 4.152 1 93.5 125 THR B C 1
ATOM 2266 O O . THR B 1 125 ? -15.195 -13.258 5.164 1 93.5 125 THR B O 1
ATOM 2269 N N . SER B 1 126 ? -13.836 -14.758 4.238 1 92 126 SER B N 1
ATOM 2270 C CA . SER B 1 126 ? -13.508 -15.414 5.5 1 92 126 SER B CA 1
ATOM 2271 C C . SER B 1 126 ? -12.32 -14.734 6.184 1 92 126 SER B C 1
ATOM 2273 O O . SER B 1 126 ? -11.914 -15.141 7.273 1 92 126 SER B O 1
ATOM 2275 N N . GLY B 1 127 ? -11.742 -13.797 5.504 1 89.94 127 GLY B N 1
ATOM 2276 C CA . GLY B 1 127 ? -10.609 -13.086 6.062 1 89.94 127 GLY B CA 1
ATOM 2277 C C . GLY B 1 127 ? -9.273 -13.719 5.703 1 89.94 127 GLY B C 1
ATOM 2278 O O . GLY B 1 127 ? -8.219 -13.258 6.152 1 89.94 127 GLY B O 1
ATOM 2279 N N . ASP B 1 128 ? -9.312 -14.719 4.906 1 90.69 128 ASP B N 1
ATOM 2280 C CA . ASP B 1 128 ? -8.094 -15.406 4.488 1 90.69 128 ASP B CA 1
ATOM 2281 C C . ASP B 1 128 ? -7.383 -14.641 3.375 1 90.69 128 ASP B C 1
ATOM 2283 O O . ASP B 1 128 ? -8.031 -13.984 2.555 1 90.69 128 ASP B O 1
ATOM 2287 N N . TYR B 1 129 ? -6.094 -14.781 3.461 1 91.75 129 TYR B N 1
ATOM 2288 C CA . TYR B 1 129 ? -5.332 -14.32 2.307 1 91.75 129 TYR B CA 1
ATOM 2289 C C . TYR B 1 129 ? -5.578 -15.211 1.097 1 91.75 129 TYR B C 1
ATOM 2291 O O . TYR B 1 129 ? -5.57 -16.438 1.212 1 91.75 129 TYR B O 1
ATOM 2299 N N . SER B 1 130 ? -5.824 -14.57 -0.004 1 92.31 130 SER B N 1
ATOM 2300 C CA . SER B 1 130 ? -6.102 -15.305 -1.233 1 92.31 130 SER B CA 1
ATOM 2301 C C . SER B 1 130 ? -5.27 -14.773 -2.396 1 92.31 130 SER B C 1
ATOM 2303 O O . SER B 1 130 ? -4.965 -13.578 -2.457 1 92.31 130 SER B O 1
ATOM 2305 N N . TRP B 1 131 ? -4.812 -15.68 -3.188 1 92.56 131 TRP B N 1
ATOM 2306 C CA . TRP B 1 131 ? -4.125 -15.32 -4.422 1 92.56 131 TRP B CA 1
ATOM 2307 C C . TRP B 1 131 ? -4.316 -16.391 -5.492 1 92.56 131 TRP B C 1
ATOM 2309 O O . TRP B 1 131 ? -4.727 -17.516 -5.188 1 92.56 131 TRP B O 1
ATOM 2319 N N . ARG B 1 132 ? -4.164 -15.883 -6.711 1 86.12 132 ARG B N 1
ATOM 2320 C CA . ARG B 1 132 ? -4.227 -16.844 -7.805 1 86.12 132 ARG B CA 1
ATOM 2321 C C . ARG B 1 132 ? -2.91 -17.609 -7.941 1 86.12 132 ARG B C 1
ATOM 2323 O O . ARG B 1 132 ? -1.84 -17 -7.988 1 86.12 132 ARG B O 1
ATOM 2330 N N . SER B 1 133 ? -3.057 -18.859 -7.68 1 76.5 133 SER B N 1
ATOM 2331 C CA . SER B 1 133 ? -1.875 -19.703 -7.848 1 76.5 133 SER B CA 1
ATOM 2332 C C . SER B 1 133 ? -1.699 -20.125 -9.305 1 76.5 133 SER B C 1
ATOM 2334 O O . SER B 1 133 ? -2.678 -20.25 -10.039 1 76.5 133 SER B O 1
ATOM 2336 N N . GLY B 1 134 ? -0.625 -19.891 -9.984 1 58.97 134 GLY B N 1
ATOM 2337 C CA . GLY B 1 134 ? -0.37 -20.375 -11.336 1 58.97 134 GLY B CA 1
ATOM 2338 C C . GLY B 1 134 ? -0.608 -21.859 -11.5 1 58.97 134 GLY B C 1
ATOM 2339 O O . GLY B 1 134 ? -0.392 -22.406 -12.578 1 58.97 134 GLY B O 1
ATOM 2340 N N . SER B 1 135 ? -0.768 -22.578 -10.406 1 52.47 135 SER B N 1
ATOM 2341 C CA . SER B 1 135 ? -0.811 -24.031 -10.633 1 52.47 135 SER B CA 1
ATOM 2342 C C . SER B 1 135 ? -2.127 -24.438 -11.281 1 52.47 135 SER B C 1
ATOM 2344 O O . SER B 1 135 ? -3.16 -23.812 -11.07 1 52.47 135 SER B O 1
ATOM 2346 N N . GLY B 1 136 ? -2.17 -24.859 -12.461 1 43 136 GLY B N 1
ATOM 2347 C CA . GLY B 1 136 ? -3.217 -25.641 -13.094 1 43 136 GLY B CA 1
ATOM 2348 C C . GLY B 1 136 ? -3.992 -26.5 -12.109 1 43 136 GLY B C 1
ATOM 2349 O O . GLY B 1 136 ? -4.891 -27.25 -12.508 1 43 136 GLY B O 1
ATOM 2350 N N . LYS B 1 137 ? -3.35 -26.859 -10.984 1 46.53 137 LYS B N 1
ATOM 2351 C CA . LYS B 1 137 ? -4.16 -27.812 -10.25 1 46.53 137 LYS B CA 1
ATOM 2352 C C . LYS B 1 137 ? -5.402 -27.156 -9.664 1 46.53 137 LYS B C 1
ATOM 2354 O O . LYS B 1 137 ? -5.367 -25.984 -9.273 1 46.53 137 LYS B O 1
ATOM 2359 N N . LYS B 1 138 ? -6.492 -27.875 -9.734 1 43.25 138 LYS B N 1
ATOM 2360 C CA . LYS B 1 138 ? -7.941 -27.703 -9.68 1 43.25 138 LYS B CA 1
ATOM 2361 C C . LYS B 1 138 ? -8.383 -27.094 -8.352 1 43.25 138 LYS B C 1
ATOM 2363 O O . LYS B 1 138 ? -9.328 -27.578 -7.727 1 43.25 138 LYS B O 1
ATOM 2368 N N . GLU B 1 139 ? -7.598 -26.391 -7.453 1 42.94 139 GLU B N 1
ATOM 2369 C CA . GLU B 1 139 ? -8.672 -26.141 -6.504 1 42.94 139 GLU B CA 1
ATOM 2370 C C . GLU B 1 139 ? -9.789 -25.312 -7.141 1 42.94 139 GLU B C 1
ATOM 2372 O O . GLU B 1 139 ? -9.711 -24.969 -8.32 1 42.94 139 GLU B O 1
ATOM 2377 N N . SER B 1 140 ? -10.641 -24.391 -6.203 1 41.97 140 SER B N 1
ATOM 2378 C CA . SER B 1 140 ? -11.938 -23.938 -6.699 1 41.97 140 SER B CA 1
ATOM 2379 C C . SER B 1 140 ? -11.773 -23.031 -7.922 1 41.97 140 SER B C 1
ATOM 2381 O O . SER B 1 140 ? -10.977 -22.094 -7.902 1 41.97 140 SER B O 1
ATOM 2383 N N . TYR B 1 141 ? -11.883 -23.688 -9.055 1 37.12 141 TYR B N 1
ATOM 2384 C CA . TYR B 1 141 ? -11.969 -23.109 -10.391 1 37.12 141 TYR B CA 1
ATOM 2385 C C . TYR B 1 141 ? -12.844 -21.859 -10.391 1 37.12 141 TYR B C 1
ATOM 2387 O O . TYR B 1 141 ? -14 -21.906 -9.969 1 37.12 141 TYR B O 1
ATOM 2395 N N . SER B 1 142 ? -12.383 -20.797 -9.844 1 41.28 142 SER B N 1
ATOM 2396 C CA . SER B 1 142 ? -13.328 -19.797 -10.328 1 41.28 142 SER B CA 1
ATOM 2397 C C . SER B 1 142 ? -13.305 -19.719 -11.852 1 41.28 142 SER B C 1
ATOM 2399 O O . SER B 1 142 ? -12.359 -20.188 -12.492 1 41.28 142 SER B O 1
ATOM 2401 N N . SER B 1 143 ? -14.297 -19.109 -12.539 1 41.69 143 SER B N 1
ATOM 2402 C CA . SER B 1 143 ? -14.727 -19.141 -13.938 1 41.69 143 SER B CA 1
ATOM 2403 C C . SER B 1 143 ? -13.547 -18.938 -14.883 1 41.69 143 SER B C 1
ATOM 2405 O O . SER B 1 143 ? -13.625 -19.281 -16.062 1 41.69 143 SER B O 1
ATOM 2407 N N . GLY B 1 144 ? -12.461 -18.188 -14.641 1 46.34 144 GLY B N 1
ATOM 2408 C CA . GLY B 1 144 ? -11.57 -17.828 -15.727 1 46.34 144 GLY B CA 1
ATOM 2409 C C . GLY B 1 144 ? -10.297 -18.656 -15.758 1 46.34 144 GLY B C 1
ATOM 2410 O O . GLY B 1 144 ? -9.32 -18.281 -16.406 1 46.34 144 GLY B O 1
ATOM 2411 N N . GLY B 1 145 ? -10.352 -19.984 -15.164 1 52.41 145 GLY B N 1
ATOM 2412 C CA . GLY B 1 145 ? -9.266 -20.938 -15.289 1 52.41 145 GLY B CA 1
ATOM 2413 C C . GLY B 1 145 ? -8.172 -20.75 -14.258 1 52.41 145 GLY B C 1
ATOM 2414 O O . GLY B 1 145 ? -7.16 -21.453 -14.281 1 52.41 145 GLY B O 1
ATOM 2415 N N . PHE B 1 146 ? -8.297 -19.828 -13.5 1 60.84 146 PHE B N 1
ATOM 2416 C CA . PHE B 1 146 ? -7.23 -19.641 -12.531 1 60.84 146 PHE B CA 1
ATOM 2417 C C . PHE B 1 146 ? -7.602 -20.266 -11.195 1 60.84 146 PHE B C 1
ATOM 2419 O O . PHE B 1 146 ? -8.773 -20.281 -10.812 1 60.84 146 PHE B O 1
ATOM 2426 N N . THR B 1 147 ? -6.566 -21.078 -10.641 1 71.44 147 THR B N 1
ATOM 2427 C CA . THR B 1 147 ? -6.715 -21.625 -9.305 1 71.44 147 THR B CA 1
ATOM 2428 C C . THR B 1 147 ? -6.395 -20.562 -8.242 1 71.44 147 THR B C 1
ATOM 2430 O O . THR B 1 147 ? -5.492 -19.75 -8.43 1 71.44 147 THR B O 1
ATOM 2433 N N . THR B 1 148 ? -7.367 -20.375 -7.359 1 81.69 148 THR B N 1
ATOM 2434 C CA . THR B 1 148 ? -7.16 -19.453 -6.242 1 81.69 148 THR B CA 1
ATOM 2435 C C . THR B 1 148 ? -6.742 -20.219 -4.988 1 81.69 148 THR B C 1
ATOM 2437 O O . THR B 1 148 ? -7.336 -21.25 -4.652 1 81.69 148 THR B O 1
ATOM 2440 N N . LYS B 1 149 ? -5.621 -19.828 -4.387 1 82.5 149 LYS B N 1
ATOM 2441 C CA . LYS B 1 149 ? -5.164 -20.344 -3.105 1 82.5 149 LYS B CA 1
ATOM 2442 C C . LYS B 1 149 ? -5.551 -19.422 -1.957 1 82.5 149 LYS B C 1
ATOM 2444 O O . LYS B 1 149 ? -5.605 -18.203 -2.127 1 82.5 149 LYS B O 1
ATOM 2449 N N . LYS B 1 150 ? -5.879 -20.062 -0.89 1 83.44 150 LYS B N 1
ATOM 2450 C CA . LYS B 1 150 ? -6.234 -19.312 0.314 1 83.44 150 LYS B CA 1
ATOM 2451 C C . LYS B 1 150 ? -5.414 -19.781 1.513 1 83.44 150 LYS B C 1
ATOM 2453 O O . LYS B 1 150 ? -5.051 -20.969 1.598 1 83.44 150 LYS B O 1
ATOM 2458 N N . ALA B 1 151 ? -5.062 -18.844 2.379 1 82.25 151 ALA B N 1
ATOM 2459 C CA . ALA B 1 151 ? -4.336 -19.188 3.598 1 82.25 151 ALA B CA 1
ATOM 2460 C C . ALA B 1 151 ? -4.684 -18.234 4.73 1 82.25 151 ALA B C 1
ATOM 2462 O O . ALA B 1 151 ? -4.793 -17.016 4.516 1 82.25 151 ALA B O 1
ATOM 2463 N N . SER B 1 152 ? -4.801 -18.859 5.895 1 80 152 SER B N 1
ATOM 2464 C CA . SER B 1 152 ? -5.062 -18.031 7.059 1 80 152 SER B CA 1
ATOM 2465 C C . SER B 1 152 ? -3.832 -17.203 7.445 1 80 152 SER B C 1
ATOM 2467 O O . SER B 1 152 ? -3.951 -16.141 8.047 1 80 152 SER B O 1
ATOM 2469 N N . THR B 1 153 ? -2.719 -17.812 7.18 1 81.19 153 THR B N 1
ATOM 2470 C CA . THR B 1 153 ? -1.466 -17.094 7.402 1 81.19 153 THR B CA 1
ATOM 2471 C C . THR B 1 153 ? -0.618 -17.078 6.133 1 81.19 153 THR B C 1
ATOM 2473 O O . THR B 1 153 ? -0.756 -17.953 5.277 1 81.19 153 THR B O 1
ATOM 2476 N N . VAL B 1 154 ? 0.057 -16.016 5.957 1 78.25 154 VAL B N 1
ATOM 2477 C CA . VAL B 1 154 ? 0.948 -15.891 4.809 1 78.25 154 VAL B CA 1
ATOM 2478 C C . VAL B 1 154 ? 2.373 -15.625 5.289 1 78.25 154 VAL B C 1
ATOM 2480 O O . VAL B 1 154 ? 2.58 -15.031 6.348 1 78.25 154 VAL B O 1
ATOM 2483 N N . SER B 1 155 ? 3.279 -16.234 4.645 1 77.88 155 SER B N 1
ATOM 2484 C CA . SER B 1 155 ? 4.676 -15.922 4.938 1 77.88 155 SER B CA 1
ATOM 2485 C C . SER B 1 155 ? 5.02 -14.492 4.531 1 77.88 155 SER B C 1
ATOM 2487 O O . SER B 1 155 ? 4.875 -14.125 3.365 1 77.88 155 SER B O 1
ATOM 2489 N N . ARG B 1 156 ? 5.449 -13.789 5.559 1 72.25 156 ARG B N 1
ATOM 2490 C CA . ARG B 1 156 ? 5.652 -12.359 5.348 1 72.25 156 ARG B CA 1
ATOM 2491 C C . ARG B 1 156 ? 7.141 -12.023 5.27 1 72.25 156 ARG B C 1
ATOM 2493 O O . ARG B 1 156 ? 7.957 -12.648 5.945 1 72.25 156 ARG B O 1
ATOM 2500 N N . GLY B 1 157 ? 7.504 -11.047 4.375 1 71.31 157 GLY B N 1
ATOM 2501 C CA . GLY B 1 157 ? 8.828 -10.445 4.344 1 71.31 157 GLY B CA 1
ATOM 2502 C C . GLY B 1 157 ? 8.852 -9.023 4.879 1 71.31 157 GLY B C 1
ATOM 2503 O O . GLY B 1 157 ? 7.805 -8.453 5.184 1 71.31 157 GLY B O 1
ATOM 2504 N N . GLY B 1 158 ? 10.133 -8.461 5.109 1 63.16 158 GLY B N 1
ATOM 2505 C CA . GLY B 1 158 ? 10.305 -7.082 5.535 1 63.16 158 GLY B CA 1
ATOM 2506 C C . GLY B 1 158 ? 10.57 -6.949 7.023 1 63.16 158 GLY B C 1
ATOM 2507 O O . GLY B 1 158 ? 11.133 -7.848 7.645 1 63.16 158 GLY B O 1
ATOM 2508 N N . TYR B 1 159 ? 9.906 -5.855 7.949 1 57.09 159 TYR B N 1
ATOM 2509 C CA . TYR B 1 159 ? 10.312 -5.426 9.281 1 57.09 159 TYR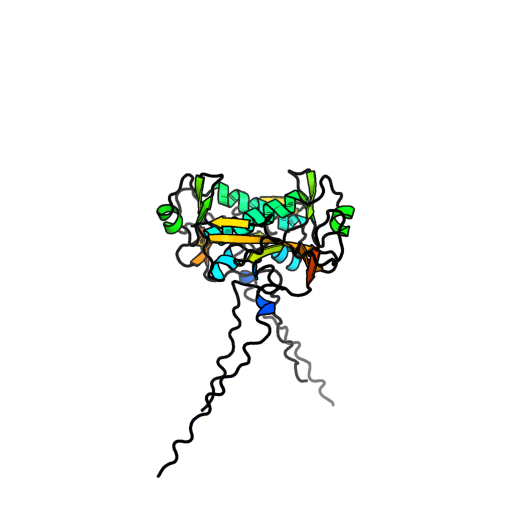 B CA 1
ATOM 2510 C C . TYR B 1 159 ? 10.391 -6.613 10.234 1 57.09 159 TYR B C 1
ATOM 2512 O O . TYR B 1 159 ? 11.25 -6.656 11.117 1 57.09 159 TYR B O 1
ATOM 2520 N N . GLY B 1 160 ? 9.711 -7.551 10.25 1 46.75 160 GLY B N 1
ATOM 2521 C CA . GLY B 1 160 ? 9.609 -8.508 11.336 1 46.75 160 GLY B CA 1
ATOM 2522 C C . GLY B 1 160 ? 10.695 -9.57 11.297 1 46.75 160 GLY B C 1
ATOM 2523 O O . GLY B 1 160 ? 10.406 -10.758 11.156 1 46.75 160 GLY B O 1
ATOM 2524 N N . ARG B 1 161 ? 11.828 -9.273 10.742 1 37.97 161 ARG B N 1
ATOM 2525 C CA . ARG B 1 161 ? 12.672 -10.445 10.969 1 37.97 161 ARG B CA 1
ATOM 2526 C C . ARG B 1 161 ? 12.586 -10.898 12.43 1 37.97 161 ARG B C 1
ATOM 2528 O O . ARG B 1 161 ? 12.461 -10.07 13.336 1 37.97 161 ARG B O 1
ATOM 2535 N N . SER B 1 162 ? 12.062 -12.062 12.562 1 35.72 162 SER B N 1
ATOM 2536 C CA . SER B 1 162 ? 12.078 -12.781 13.828 1 35.72 162 SER B CA 1
ATOM 2537 C C . SER B 1 162 ? 13.352 -12.492 14.617 1 35.72 162 SER B C 1
ATOM 2539 O O . SER B 1 162 ? 14.453 -12.633 14.094 1 35.72 162 SER B O 1
ATOM 2541 N N . SER B 1 163 ? 13.289 -11.508 15.484 1 31 163 SER B N 1
ATOM 2542 C CA . SER B 1 163 ? 14.281 -11.648 16.547 1 31 163 SER B CA 1
ATOM 2543 C C . SER B 1 163 ? 14.398 -13.102 17 1 31 163 SER B C 1
ATOM 2545 O O . SER B 1 163 ? 13.469 -13.641 17.609 1 31 163 SER B O 1
ATOM 2547 N N . SER B 1 164 ? 14.75 -13.969 16.234 1 29.72 164 SER B N 1
ATOM 2548 C CA . SER B 1 164 ? 15.266 -15.133 16.953 1 29.72 164 SER B CA 1
ATOM 2549 C C . SER B 1 164 ? 16.109 -14.719 18.156 1 29.72 164 SER B C 1
ATOM 2551 O O . SER B 1 164 ? 17.031 -13.898 18.016 1 29.72 164 SER B O 1
ATOM 2553 N N . ALA B 1 165 ? 15.492 -14.727 19.328 1 30.33 165 ALA B N 1
ATOM 2554 C CA . ALA B 1 165 ? 16.156 -14.781 20.625 1 30.33 165 ALA B CA 1
ATOM 2555 C C . ALA B 1 165 ? 17.5 -15.492 20.531 1 30.33 165 ALA B C 1
ATOM 2557 O O . ALA B 1 165 ? 17.578 -16.625 20.047 1 30.33 165 ALA B O 1
ATOM 2558 N N . ARG B 1 166 ? 18.516 -14.766 20.281 1 30.53 166 ARG B N 1
ATOM 2559 C CA . ARG B 1 166 ? 19.797 -15.289 20.719 1 30.53 166 ARG B CA 1
ATOM 2560 C C . ARG B 1 166 ? 19.656 -16.062 22.031 1 30.53 166 ARG B C 1
ATOM 2562 O O . ARG B 1 166 ? 19.312 -15.492 23.062 1 30.53 166 ARG B O 1
ATOM 2569 N N . GLY B 1 167 ? 18.922 -17.141 21.938 1 29.81 167 GLY B N 1
ATOM 2570 C CA . GLY B 1 167 ? 19.266 -18.016 23.047 1 29.81 167 GLY B CA 1
ATOM 2571 C C . GLY B 1 167 ? 20.734 -17.953 23.422 1 29.81 167 GLY B C 1
ATOM 2572 O O . GLY B 1 167 ? 21.609 -18.125 22.578 1 29.81 167 GLY B O 1
ATOM 2573 N N . HIS B 1 168 ? 21.078 -16.859 24.156 1 30.33 168 HIS B N 1
ATOM 2574 C CA . HIS B 1 168 ? 22.297 -16.984 24.953 1 30.33 168 HIS B CA 1
ATOM 2575 C C . HIS B 1 168 ? 22.516 -18.438 25.359 1 30.33 168 HIS B C 1
ATOM 2577 O O . HIS B 1 168 ? 21.734 -19 26.125 1 30.33 168 HIS B O 1
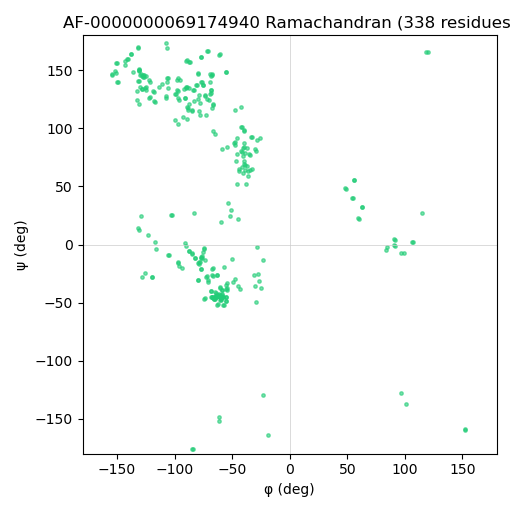ATOM 2583 N N . TRP B 1 169 ? 23.062 -19.297 24.5 1 26.64 169 TRP B N 1
ATOM 2584 C CA . TRP B 1 169 ? 23.75 -20.5 24.984 1 26.64 169 TRP B CA 1
ATOM 2585 C C . TRP B 1 169 ? 24.688 -20.141 26.141 1 26.64 169 TRP B C 1
ATOM 2587 O O . TRP B 1 169 ? 25.578 -19.312 25.984 1 26.64 169 TRP B O 1
ATOM 2597 N N . GLY B 1 170 ? 24.109 -19.938 27.359 1 26.08 170 GLY B N 1
ATOM 2598 C CA . GLY B 1 170 ? 24.906 -20.203 28.547 1 26.08 170 GLY B CA 1
ATOM 2599 C C . GLY B 1 170 ? 25.828 -21.406 28.391 1 26.08 170 GLY B C 1
ATOM 2600 O O . GLY B 1 170 ? 25.359 -22.531 28.203 1 26.08 170 GLY B O 1
ATOM 2601 N N . GLY B 1 171 ? 26.859 -21.234 27.484 1 23.11 171 GLY B N 1
ATOM 2602 C CA . GLY B 1 171 ? 28.031 -21.891 28.031 1 23.11 171 GLY B CA 1
ATOM 2603 C C . GLY B 1 171 ? 28.547 -21.266 29.312 1 23.11 171 GLY B C 1
ATOM 2604 O O . GLY B 1 171 ? 28.234 -20.109 29.609 1 23.11 171 GLY B O 1
#